Protein AF-A0A2V9ISN4-F1 (afdb_monomer_lite)

Radius of gyration: 28.23 Å; chains: 1; bounding box: 116×38×58 Å

Sequence (252 aa):
LRDRQWSEPAGEAASPIDRARFRRELLDALAREYPRWRLERVSHRSDREHSFSAWYTRGWARQGGTAWAFLGLREDENPAAADAVLAFGLIWLDWLRNRAERITVSGLKLFLPPAAVEVTAHRAAYLDPRAIRVEIWNASSLTSSSPPARVDLGDYGNVQTRLVPRHERQALVDRHRNLVRDLLGDLGDGLDMVPDASGRALSLRVLGLEFAHIEGDLAPRVGGVSRVRRARHQTAQRAQPGSVSRVVSPAG

Structure (mmCIF, N/CA/C/O backbone):
data_AF-A0A2V9ISN4-F1
#
_entry.id   AF-A0A2V9ISN4-F1
#
loop_
_atom_site.group_PDB
_atom_site.id
_atom_site.type_symbol
_atom_site.label_atom_id
_atom_site.label_alt_id
_atom_site.label_comp_id
_atom_site.label_asym_id
_atom_site.label_entity_id
_atom_site.label_seq_id
_atom_site.pdbx_PDB_ins_code
_atom_site.Cartn_x
_atom_site.Cartn_y
_atom_site.Cartn_z
_atom_site.occupancy
_atom_site.B_iso_or_equiv
_atom_site.auth_seq_id
_atom_site.auth_comp_id
_atom_site.auth_asym_id
_atom_site.auth_atom_id
_atom_site.pdbx_PDB_model_num
ATOM 1 N N . LEU A 1 1 ? 46.993 22.241 5.229 1.00 36.38 1 LEU A N 1
ATOM 2 C CA . LEU A 1 1 ? 46.264 20.970 5.420 1.00 36.38 1 LEU A CA 1
ATOM 3 C C . LEU A 1 1 ? 44.799 21.324 5.646 1.00 36.38 1 LEU A C 1
ATOM 5 O O . LEU A 1 1 ? 44.460 21.811 6.712 1.00 36.38 1 LEU A O 1
ATOM 9 N N . ARG A 1 2 ? 43.987 21.280 4.583 1.00 32.81 2 ARG A N 1
ATOM 10 C CA . ARG A 1 2 ? 42.547 21.577 4.614 1.00 32.81 2 ARG A CA 1
ATOM 11 C C . ARG A 1 2 ? 41.826 20.252 4.408 1.00 32.81 2 ARG A C 1
ATOM 13 O O . ARG A 1 2 ? 41.888 19.711 3.303 1.00 32.81 2 ARG A O 1
ATOM 20 N N . ASP A 1 3 ? 41.182 19.756 5.455 1.00 33.00 3 ASP A N 1
ATOM 21 C CA . ASP A 1 3 ? 40.319 18.583 5.387 1.00 33.00 3 ASP A CA 1
ATOM 22 C C . ASP A 1 3 ? 39.093 18.914 4.539 1.00 33.00 3 ASP A C 1
ATOM 24 O O . ASP A 1 3 ? 38.167 19.611 4.949 1.00 33.00 3 ASP A O 1
ATOM 28 N N . ARG A 1 4 ? 39.122 18.441 3.292 1.00 34.72 4 ARG A N 1
ATOM 29 C CA . ARG A 1 4 ? 37.937 18.355 2.446 1.00 34.72 4 ARG A CA 1
ATOM 30 C C . ARG A 1 4 ? 37.098 17.201 2.974 1.00 34.72 4 ARG A C 1
ATOM 32 O O . ARG A 1 4 ? 37.356 16.044 2.651 1.00 34.72 4 ARG A O 1
ATOM 39 N N . GLN A 1 5 ? 36.113 17.538 3.796 1.00 31.06 5 GLN A N 1
ATOM 40 C CA . GLN A 1 5 ? 35.054 16.631 4.207 1.00 31.06 5 GLN A CA 1
ATOM 41 C C . GLN A 1 5 ? 34.299 16.169 2.956 1.00 31.06 5 GLN A C 1
ATOM 43 O O . GLN A 1 5 ? 33.636 16.945 2.266 1.00 31.06 5 GLN A O 1
ATOM 48 N N . TRP A 1 6 ? 34.476 14.895 2.625 1.00 27.33 6 TRP A N 1
ATOM 49 C CA . TRP A 1 6 ? 33.767 14.212 1.558 1.00 27.33 6 TRP A CA 1
ATOM 50 C C . TRP A 1 6 ? 32.287 14.149 1.941 1.00 27.33 6 TRP A C 1
ATOM 52 O O . TRP A 1 6 ? 31.917 13.408 2.844 1.00 27.33 6 TRP A O 1
ATOM 62 N N . SER A 1 7 ? 31.450 14.950 1.286 1.00 30.30 7 SER A N 1
ATOM 63 C CA . SER A 1 7 ? 29.998 14.780 1.345 1.00 30.30 7 SER A CA 1
ATOM 64 C C . SER A 1 7 ? 29.611 13.776 0.263 1.00 30.30 7 SER A C 1
ATOM 66 O O . SER A 1 7 ? 29.678 14.082 -0.928 1.00 30.30 7 SER A O 1
ATOM 68 N N . GLU A 1 8 ? 29.277 12.550 0.662 1.00 30.47 8 GLU A N 1
ATOM 69 C CA . GLU A 1 8 ? 28.503 11.650 -0.192 1.00 30.47 8 GLU A CA 1
ATOM 70 C C . GLU A 1 8 ? 27.115 12.274 -0.404 1.00 30.47 8 GLU A C 1
ATOM 72 O O . GLU A 1 8 ? 26.513 12.722 0.576 1.00 30.47 8 GLU A O 1
ATOM 77 N N . PRO A 1 9 ? 26.575 12.338 -1.635 1.00 31.08 9 PRO A N 1
ATOM 78 C CA . PRO A 1 9 ? 25.180 12.696 -1.817 1.00 31.08 9 PRO A CA 1
ATOM 79 C C . PRO A 1 9 ? 24.347 11.516 -1.311 1.00 31.08 9 PRO A C 1
ATOM 81 O O . PRO A 1 9 ? 24.103 10.549 -2.032 1.00 31.08 9 PRO A O 1
ATOM 84 N N . ALA A 1 10 ? 23.952 11.570 -0.039 1.00 37.81 10 ALA A N 1
ATOM 85 C CA . ALA A 1 10 ? 22.824 10.795 0.444 1.00 37.81 10 ALA A CA 1
ATOM 86 C C . ALA A 1 10 ? 21.657 11.106 -0.499 1.00 37.81 10 ALA A C 1
ATOM 88 O O . ALA A 1 10 ? 21.298 12.276 -0.637 1.00 37.81 10 ALA A O 1
ATOM 89 N N . GLY A 1 11 ? 21.141 10.085 -1.196 1.00 39.72 11 GLY A N 1
ATOM 90 C CA . GLY A 1 11 ? 19.990 10.222 -2.088 1.00 39.72 11 GLY A CA 1
ATOM 91 C C . GLY A 1 11 ? 18.934 11.083 -1.407 1.00 39.72 11 GLY A C 1
ATOM 92 O O . GLY A 1 11 ? 18.587 10.811 -0.258 1.00 39.72 11 GLY A O 1
ATOM 93 N N . GLU A 1 12 ? 18.568 12.177 -2.070 1.00 41.50 12 GLU A N 1
ATOM 94 C CA . GLU A 1 12 ? 17.950 13.360 -1.480 1.00 41.50 12 GLU A CA 1
ATOM 95 C C . GLU A 1 12 ? 16.789 12.980 -0.557 1.00 41.50 12 GLU A C 1
ATOM 97 O O . GLU A 1 12 ? 15.705 12.597 -0.991 1.00 41.50 12 GLU A O 1
ATOM 102 N N . ALA A 1 13 ? 17.053 12.983 0.752 1.00 53.25 13 ALA A N 1
ATOM 103 C CA . ALA A 1 13 ? 16.070 12.583 1.739 1.00 53.25 13 ALA A CA 1
ATOM 104 C C . ALA A 1 13 ? 14.946 13.618 1.716 1.00 53.25 13 ALA A C 1
ATOM 106 O O . ALA A 1 13 ? 15.128 14.750 2.159 1.00 53.25 13 ALA A O 1
ATOM 107 N N . ALA A 1 14 ? 13.787 13.221 1.198 1.00 58.22 14 ALA A N 1
ATOM 108 C CA . ALA A 1 14 ? 12.671 14.122 0.970 1.00 58.22 14 ALA A CA 1
ATOM 109 C C . ALA A 1 14 ? 12.306 14.949 2.215 1.00 58.22 14 ALA A C 1
ATOM 111 O O . ALA A 1 14 ? 12.257 14.422 3.343 1.00 58.22 14 ALA A O 1
ATOM 112 N N . SER A 1 15 ? 12.024 16.234 1.976 1.00 70.38 15 SER A N 1
ATOM 113 C CA . SER A 1 15 ? 11.871 17.265 3.002 1.00 70.38 15 SER A CA 1
ATOM 114 C C . SER A 1 15 ? 10.783 16.903 4.024 1.00 70.38 15 SER A C 1
ATOM 116 O O . SER A 1 15 ? 9.729 16.365 3.657 1.00 70.38 15 SER A O 1
ATOM 118 N N . PRO A 1 16 ? 10.975 17.223 5.320 1.00 71.44 16 PRO A N 1
ATOM 119 C CA . PRO A 1 16 ? 9.940 17.070 6.344 1.00 71.44 16 PRO A CA 1
ATOM 120 C C . PRO A 1 16 ? 8.598 17.729 5.980 1.00 71.44 16 PRO A C 1
ATOM 122 O O . PRO A 1 16 ? 7.541 17.228 6.369 1.00 71.44 16 PRO A O 1
ATOM 125 N N . ILE A 1 17 ? 8.631 18.824 5.210 1.00 75.44 17 ILE A N 1
ATOM 126 C CA . ILE A 1 17 ? 7.440 19.554 4.750 1.00 75.44 17 ILE A CA 1
ATOM 127 C C . ILE A 1 17 ? 6.600 18.686 3.808 1.00 75.44 17 ILE A C 1
ATOM 129 O O . ILE A 1 17 ? 5.380 18.596 3.970 1.00 75.44 17 ILE A O 1
ATOM 133 N N . ASP A 1 18 ? 7.246 17.997 2.873 1.00 80.56 18 ASP A N 1
ATOM 134 C CA . ASP A 1 18 ? 6.564 17.177 1.874 1.00 80.56 18 ASP A CA 1
ATOM 135 C C . ASP A 1 18 ? 5.959 15.919 2.508 1.00 80.56 18 ASP A C 1
ATOM 137 O O . ASP A 1 18 ? 4.858 15.503 2.145 1.00 80.56 18 ASP A O 1
ATOM 141 N N . ARG A 1 19 ? 6.608 15.367 3.544 1.00 81.38 19 ARG A N 1
ATOM 142 C CA . ARG A 1 19 ? 6.062 14.233 4.313 1.00 81.38 19 ARG A CA 1
ATOM 143 C C . ARG A 1 19 ? 4.814 14.646 5.077 1.00 81.38 19 ARG A C 1
ATOM 145 O O . ARG A 1 19 ? 3.825 13.915 5.113 1.00 81.38 19 ARG A O 1
ATOM 152 N N . ALA A 1 20 ? 4.852 15.827 5.692 1.00 83.88 20 ALA A N 1
ATOM 153 C CA . ALA A 1 20 ? 3.705 16.378 6.395 1.00 83.88 20 ALA A CA 1
ATOM 154 C C . ALA A 1 20 ? 2.544 16.666 5.433 1.00 83.88 20 ALA A C 1
ATOM 156 O O . ALA A 1 20 ? 1.400 16.367 5.773 1.00 83.88 20 ALA A O 1
ATOM 157 N N . ARG A 1 21 ? 2.830 17.198 4.237 1.00 87.31 21 ARG A N 1
ATOM 158 C CA . ARG A 1 21 ? 1.838 17.432 3.180 1.00 87.31 21 ARG A CA 1
ATOM 159 C C . ARG A 1 21 ? 1.170 16.130 2.741 1.00 87.31 21 ARG A C 1
ATOM 161 O O . ARG A 1 21 ? -0.045 16.027 2.882 1.00 87.31 21 ARG A O 1
ATOM 168 N N . PHE A 1 22 ? 1.950 15.137 2.316 1.00 88.06 22 PHE A N 1
ATOM 169 C CA . PHE A 1 22 ? 1.423 13.841 1.880 1.00 88.06 22 PHE A CA 1
ATOM 170 C C . PHE A 1 22 ? 0.593 13.164 2.974 1.00 88.06 22 PHE A C 1
ATOM 172 O O . PHE A 1 22 ? -0.491 12.647 2.717 1.00 88.06 22 PHE A O 1
ATOM 179 N N . ARG A 1 23 ? 1.050 13.230 4.233 1.00 88.88 23 ARG A N 1
ATOM 180 C CA . ARG A 1 23 ? 0.271 12.729 5.371 1.00 88.88 23 ARG A CA 1
ATOM 181 C C . ARG A 1 23 ? -1.099 13.400 5.465 1.00 88.88 23 ARG A C 1
ATOM 183 O O . ARG A 1 23 ? -2.065 12.696 5.725 1.00 88.88 23 ARG A O 1
ATOM 190 N N . ARG A 1 24 ? -1.201 14.725 5.304 1.00 89.50 24 ARG A N 1
ATOM 191 C CA . ARG A 1 24 ? -2.508 15.407 5.324 1.00 89.50 24 ARG A CA 1
ATOM 192 C C . ARG A 1 24 ? -3.386 14.940 4.168 1.00 89.50 24 ARG A C 1
ATOM 194 O O . ARG A 1 24 ? -4.506 14.530 4.418 1.00 89.50 24 ARG A O 1
ATOM 201 N N . GLU A 1 25 ? -2.852 14.920 2.949 1.00 89.50 25 GLU A N 1
ATOM 202 C CA . GLU A 1 25 ? -3.590 14.504 1.745 1.00 89.50 25 GLU A CA 1
ATOM 203 C C . GLU A 1 25 ? -4.140 13.078 1.875 1.00 89.50 25 GLU A C 1
ATOM 205 O O . GLU A 1 25 ? -5.311 12.829 1.586 1.00 89.50 25 GLU A O 1
ATOM 210 N N . LEU A 1 26 ? -3.328 12.156 2.399 1.00 88.88 26 LEU A N 1
ATOM 211 C CA . LEU A 1 26 ? -3.746 10.787 2.681 1.00 88.88 26 LEU A CA 1
ATOM 212 C C . LEU A 1 26 ? -4.862 10.724 3.732 1.00 88.88 26 LEU A C 1
ATOM 214 O O . LEU A 1 26 ? -5.824 9.976 3.567 1.00 88.88 26 LEU A O 1
ATOM 218 N N . LEU A 1 27 ? -4.742 11.488 4.822 1.00 88.75 27 LEU A N 1
ATOM 219 C CA . LEU A 1 27 ? -5.756 11.505 5.878 1.00 88.75 27 LEU A CA 1
ATOM 220 C C . LEU A 1 27 ? -7.066 12.136 5.408 1.00 88.75 27 LEU A C 1
ATOM 222 O O . LEU A 1 27 ? -8.127 11.614 5.739 1.00 88.75 27 LEU A O 1
ATOM 226 N N . ASP A 1 28 ? -6.995 13.199 4.611 1.00 88.19 28 ASP A N 1
ATOM 227 C CA . ASP A 1 28 ? -8.166 13.853 4.035 1.00 88.19 28 ASP A CA 1
ATOM 228 C C . ASP A 1 28 ? -8.889 12.904 3.072 1.00 88.19 28 ASP A C 1
ATOM 230 O O . ASP A 1 28 ? -10.109 12.766 3.139 1.00 88.19 28 ASP A O 1
ATOM 234 N N . ALA A 1 29 ? -8.152 12.187 2.218 1.00 85.12 29 ALA A N 1
ATOM 235 C CA . ALA A 1 29 ? -8.728 11.177 1.334 1.00 85.12 29 ALA A CA 1
ATOM 236 C C . ALA A 1 29 ? -9.378 10.021 2.114 1.00 85.12 29 ALA A C 1
ATOM 238 O O . ALA A 1 29 ? -10.499 9.626 1.801 1.00 85.12 29 ALA A O 1
ATOM 239 N N . LEU A 1 30 ? -8.720 9.518 3.165 1.00 85.69 30 LEU A N 1
ATOM 240 C CA . LEU A 1 30 ? -9.281 8.479 4.035 1.00 85.69 30 LEU A CA 1
ATOM 241 C C . LEU A 1 30 ? -10.550 8.947 4.757 1.00 85.69 30 LEU A C 1
ATOM 243 O O . LEU A 1 30 ? -11.496 8.174 4.876 1.00 85.69 30 LEU A O 1
ATOM 247 N N . ALA A 1 31 ? -10.584 10.196 5.226 1.00 85.06 31 ALA A N 1
ATOM 248 C CA . ALA A 1 31 ? -11.753 10.765 5.890 1.00 85.06 31 ALA A CA 1
ATOM 249 C C . ALA A 1 31 ? -12.936 10.956 4.926 1.00 85.06 31 ALA A C 1
ATOM 251 O O . ALA A 1 31 ? -14.081 10.745 5.325 1.00 85.06 31 ALA A O 1
ATOM 252 N N . ARG A 1 32 ? -12.670 11.318 3.660 1.00 83.00 32 ARG A N 1
ATOM 253 C CA . ARG A 1 32 ? -13.698 11.423 2.610 1.00 83.00 32 ARG A CA 1
ATOM 254 C C . ARG A 1 32 ? -14.269 10.061 2.223 1.00 83.00 32 ARG A C 1
ATOM 256 O O . ARG A 1 32 ? -15.484 9.919 2.149 1.00 83.00 32 ARG A O 1
ATOM 263 N N . GLU A 1 33 ? -13.402 9.077 2.000 1.00 78.12 33 GLU A N 1
ATOM 264 C CA . GLU A 1 33 ? -13.804 7.738 1.548 1.00 78.12 33 GLU A CA 1
ATOM 265 C C . GLU A 1 33 ? -14.480 6.932 2.669 1.00 78.12 33 GLU A C 1
ATOM 267 O O . GLU A 1 33 ? -15.416 6.167 2.437 1.00 78.12 33 GLU A O 1
ATOM 272 N N . TYR A 1 34 ? -14.041 7.136 3.915 1.00 78.75 34 TYR A N 1
ATOM 273 C CA . TYR A 1 34 ? -14.517 6.390 5.075 1.00 78.75 34 TYR A CA 1
ATOM 274 C C . TYR A 1 34 ? -14.953 7.321 6.217 1.00 78.75 34 TYR A C 1
ATOM 276 O O . TYR A 1 34 ? -14.355 7.317 7.295 1.00 78.75 34 TYR A O 1
ATOM 284 N N . PRO A 1 35 ? -16.056 8.073 6.058 1.00 78.31 35 PRO A N 1
ATOM 285 C CA . PRO A 1 35 ? -16.482 9.082 7.033 1.00 78.31 35 PRO A CA 1
ATOM 286 C C . PRO A 1 35 ? -16.872 8.501 8.401 1.00 78.31 35 PRO A C 1
ATOM 288 O O . PRO A 1 35 ? -16.911 9.215 9.399 1.00 78.31 35 PRO A O 1
ATOM 291 N N . ARG A 1 36 ? -17.160 7.193 8.475 1.00 82.31 36 ARG A N 1
ATOM 292 C CA . ARG A 1 36 ? -17.464 6.492 9.736 1.00 82.31 36 ARG A CA 1
ATOM 293 C C . ARG A 1 36 ? -16.228 5.911 10.423 1.00 82.31 36 ARG A C 1
ATOM 295 O O . ARG A 1 36 ? -16.361 5.304 11.486 1.00 82.31 36 ARG A O 1
ATOM 302 N N . TRP A 1 37 ? -15.054 6.015 9.804 1.00 82.38 37 TRP A N 1
ATOM 303 C CA . TRP A 1 37 ? -13.826 5.456 10.346 1.00 82.38 37 TRP A CA 1
ATOM 304 C C . TRP A 1 37 ? -13.138 6.466 11.249 1.00 82.38 37 TRP A C 1
ATOM 306 O O . TRP A 1 37 ? -12.915 7.618 10.886 1.00 82.38 37 TRP A O 1
ATOM 316 N N . ARG A 1 38 ? -12.737 6.012 12.433 1.00 83.50 38 ARG A N 1
ATOM 317 C CA . ARG A 1 38 ? -11.870 6.785 13.313 1.00 83.50 38 ARG A CA 1
ATOM 318 C C . ARG A 1 38 ? -10.419 6.430 13.018 1.00 83.50 38 ARG A C 1
ATOM 320 O O . ARG A 1 38 ? -9.997 5.302 13.267 1.00 83.50 38 ARG A O 1
ATOM 327 N N . LEU A 1 39 ? -9.675 7.400 12.490 1.00 83.38 39 LEU A N 1
ATOM 328 C CA . LEU A 1 39 ? -8.243 7.285 12.217 1.00 83.38 39 LEU A CA 1
ATOM 329 C C . LEU A 1 39 ? -7.456 7.323 13.532 1.00 83.38 39 LEU A C 1
ATOM 331 O O . LEU A 1 39 ? -7.625 8.229 14.348 1.00 83.38 39 LEU A O 1
ATOM 335 N N . GLU A 1 40 ? -6.584 6.342 13.737 1.00 79.06 40 GLU A N 1
ATOM 336 C CA . GLU A 1 40 ? -5.773 6.191 14.940 1.00 79.06 40 GLU A CA 1
ATOM 337 C C . GLU A 1 40 ? -4.304 5.898 14.594 1.00 79.06 40 GLU A C 1
ATOM 339 O O . GLU A 1 40 ? -3.970 5.400 13.518 1.00 79.06 40 GLU A O 1
ATOM 344 N N . ARG A 1 41 ? -3.401 6.238 15.527 1.00 72.12 41 ARG A N 1
ATOM 345 C CA . ARG A 1 41 ? -1.950 5.962 15.475 1.00 72.12 41 ARG A CA 1
ATOM 346 C C . ARG A 1 41 ? -1.295 6.274 14.114 1.00 72.12 41 ARG A C 1
ATOM 348 O O . ARG A 1 41 ? -0.536 5.472 13.581 1.00 72.12 41 ARG A O 1
ATOM 355 N N . VAL A 1 42 ? -1.558 7.465 13.573 1.00 75.19 42 VAL A N 1
ATOM 356 C CA . VAL A 1 42 ? -0.954 7.917 12.310 1.00 75.19 42 VAL A CA 1
ATOM 357 C C . VAL A 1 42 ? 0.457 8.439 12.557 1.00 75.19 42 VAL A C 1
ATOM 359 O O . VAL A 1 42 ? 0.629 9.507 13.151 1.00 75.19 42 VAL A O 1
ATOM 362 N N . SER A 1 43 ? 1.463 7.714 12.080 1.00 74.94 43 SER A N 1
ATOM 363 C CA . SER A 1 43 ? 2.874 8.025 12.297 1.00 74.94 43 SER A CA 1
ATOM 364 C C . SER A 1 43 ? 3.715 7.754 11.052 1.00 74.94 43 SER A C 1
ATOM 366 O O . SER A 1 43 ? 3.404 6.890 10.242 1.00 74.94 43 SER A O 1
ATOM 368 N N . HIS A 1 44 ? 4.814 8.489 10.937 1.00 66.44 44 HIS A N 1
ATOM 369 C CA . HIS A 1 44 ? 5.908 8.250 9.992 1.00 66.44 44 HIS A CA 1
ATOM 370 C C . HIS A 1 44 ? 7.240 8.083 10.746 1.00 66.44 44 HIS A C 1
ATOM 372 O O . HIS A 1 44 ? 8.314 8.224 10.171 1.00 66.44 44 HIS A O 1
ATOM 378 N N . ARG A 1 45 ? 7.202 7.859 12.070 1.00 70.00 45 ARG A N 1
ATOM 379 C CA . ARG A 1 45 ? 8.426 7.728 12.872 1.00 70.00 45 ARG A CA 1
ATOM 380 C C . ARG A 1 45 ? 9.156 6.440 12.514 1.00 70.00 45 ARG A C 1
ATOM 382 O O . ARG A 1 45 ? 8.521 5.403 12.325 1.00 70.00 45 ARG A O 1
ATOM 389 N N . SER A 1 46 ? 10.482 6.495 12.460 1.00 68.75 46 SER A N 1
ATOM 390 C CA . SER A 1 46 ? 11.271 5.267 12.418 1.00 68.75 46 SER A CA 1
ATOM 391 C C . SER A 1 46 ? 11.220 4.576 13.778 1.00 68.75 46 SER A C 1
ATOM 393 O O . SER A 1 46 ? 11.224 5.242 14.812 1.00 68.75 46 SER A O 1
ATOM 395 N N . ASP A 1 47 ? 11.167 3.253 13.758 1.00 76.88 47 ASP A N 1
ATOM 396 C CA . ASP A 1 47 ? 11.306 2.396 14.927 1.00 76.88 47 ASP A CA 1
ATOM 397 C C . ASP A 1 47 ? 11.965 1.098 14.449 1.00 76.88 47 ASP A C 1
ATOM 399 O O . ASP A 1 47 ? 11.346 0.267 13.790 1.00 76.88 47 ASP A O 1
ATOM 403 N N . ARG A 1 48 ? 13.274 0.982 14.691 1.00 72.56 48 ARG A N 1
ATOM 404 C CA . ARG A 1 48 ? 14.082 -0.134 14.180 1.00 72.56 48 ARG A CA 1
ATOM 405 C C . ARG A 1 48 ? 13.786 -1.448 14.894 1.00 72.56 48 ARG A C 1
ATOM 407 O O . ARG A 1 48 ? 13.977 -2.492 14.285 1.00 72.56 48 ARG A O 1
ATOM 414 N N . GLU A 1 49 ? 13.295 -1.396 16.130 1.00 65.81 49 GLU A N 1
ATOM 415 C CA . GLU A 1 49 ? 12.939 -2.591 16.902 1.00 65.81 49 GLU A CA 1
ATOM 416 C C . GLU A 1 49 ? 11.788 -3.342 16.229 1.00 65.81 49 GLU A C 1
ATOM 418 O O . GLU A 1 49 ? 11.789 -4.567 16.166 1.00 65.81 49 GLU A O 1
ATOM 423 N N . HIS A 1 50 ? 10.851 -2.602 15.636 1.00 71.25 50 HIS A N 1
ATOM 424 C CA . HIS A 1 50 ? 9.692 -3.162 14.942 1.00 71.25 50 HIS A CA 1
ATOM 425 C C . HIS A 1 50 ? 9.824 -3.120 13.416 1.00 71.25 50 HIS A C 1
ATOM 427 O O . HIS A 1 50 ? 8.828 -3.243 12.707 1.00 71.25 50 HIS A O 1
ATOM 433 N N . SER A 1 51 ? 11.043 -2.929 12.894 1.00 78.00 51 SER A N 1
ATOM 434 C CA . SER A 1 51 ? 11.298 -2.789 11.453 1.00 78.00 51 SER A CA 1
ATOM 435 C C . SER A 1 51 ? 10.393 -1.744 10.793 1.00 78.00 51 SER A C 1
ATOM 437 O O . SER A 1 51 ? 9.805 -1.966 9.741 1.00 78.00 51 SER A O 1
ATOM 439 N N . PHE A 1 52 ? 10.249 -0.580 11.414 1.00 81.81 52 PHE A N 1
ATOM 440 C CA . PHE A 1 52 ? 9.462 0.523 10.895 1.00 81.81 52 PHE A CA 1
ATOM 441 C C . PHE A 1 52 ? 10.356 1.617 10.309 1.00 81.81 52 PHE A C 1
ATOM 443 O O . PHE A 1 52 ? 11.094 2.318 11.012 1.00 81.81 52 PHE A O 1
ATOM 450 N N . SER A 1 53 ? 10.242 1.805 8.995 1.00 78.25 53 SER A N 1
ATOM 451 C CA . SER A 1 53 ? 10.909 2.894 8.281 1.00 78.25 53 SER A CA 1
ATOM 452 C C . SER A 1 53 ? 10.130 4.213 8.379 1.00 78.25 53 SER A C 1
ATOM 454 O O . SER A 1 53 ? 8.911 4.227 8.568 1.00 78.25 53 SER A O 1
ATOM 456 N N . ALA A 1 54 ? 10.848 5.328 8.232 1.00 82.75 54 ALA A N 1
ATOM 457 C CA . ALA A 1 54 ? 10.278 6.673 8.138 1.00 82.75 54 ALA A CA 1
ATOM 458 C C . ALA A 1 54 ? 9.834 7.062 6.714 1.00 82.75 54 ALA A C 1
ATOM 460 O O . ALA A 1 54 ? 9.356 8.180 6.513 1.00 82.75 54 ALA A O 1
ATOM 461 N N . TRP A 1 55 ? 10.017 6.164 5.739 1.00 83.75 55 TRP A N 1
ATOM 462 C CA . TRP A 1 55 ? 9.589 6.336 4.344 1.00 83.75 55 TRP A CA 1
ATOM 463 C C . TRP A 1 55 ? 8.069 6.304 4.176 1.00 83.75 55 TRP A C 1
ATOM 465 O O . TRP A 1 55 ? 7.530 6.886 3.242 1.00 83.75 55 TRP A O 1
ATOM 475 N N . TYR A 1 56 ? 7.367 5.642 5.097 1.00 89.62 56 TYR A N 1
ATOM 476 C CA . TYR A 1 56 ? 5.941 5.380 4.955 1.00 89.62 56 TYR A CA 1
ATOM 477 C C . TYR A 1 56 ? 5.120 6.136 5.993 1.00 89.62 56 TYR A C 1
ATOM 479 O O . TYR A 1 56 ? 5.437 6.135 7.188 1.00 89.62 56 TYR A O 1
ATOM 487 N N . THR A 1 57 ? 4.003 6.711 5.551 1.00 91.94 57 THR A N 1
ATOM 488 C CA . THR A 1 57 ? 2.949 7.158 6.467 1.00 91.94 57 THR A CA 1
ATOM 489 C C . THR A 1 57 ? 2.072 5.961 6.792 1.00 91.94 57 THR A C 1
ATOM 491 O O . THR A 1 57 ? 1.393 5.438 5.916 1.00 91.94 57 THR A O 1
ATOM 494 N N . ARG A 1 58 ? 2.073 5.516 8.046 1.00 92.38 58 ARG A N 1
ATOM 495 C CA . ARG A 1 58 ? 1.305 4.348 8.487 1.00 92.38 58 ARG A CA 1
ATOM 496 C C . ARG A 1 58 ? 0.308 4.712 9.570 1.00 92.38 58 ARG A C 1
ATOM 498 O O . ARG A 1 58 ? 0.522 5.647 10.342 1.00 92.38 58 ARG A O 1
ATOM 505 N N . GLY A 1 59 ? -0.771 3.955 9.634 1.00 91.88 59 GLY A N 1
ATOM 506 C CA . GLY A 1 59 ? -1.794 4.098 10.654 1.00 91.88 59 GLY A CA 1
ATOM 507 C C . GLY A 1 59 ? -2.833 3.002 10.533 1.00 91.88 59 GLY A C 1
ATOM 508 O O . GLY A 1 59 ? -2.663 2.025 9.801 1.00 91.88 59 GLY A O 1
ATOM 509 N N . TRP A 1 60 ? -3.907 3.148 11.288 1.00 91.31 60 TRP A N 1
ATOM 510 C CA . TRP A 1 60 ? -5.051 2.262 11.187 1.00 91.31 60 TRP A CA 1
ATOM 511 C C . TRP A 1 60 ? -6.331 3.044 11.420 1.00 91.31 60 TRP A C 1
ATOM 513 O O . TRP A 1 60 ? -6.326 4.134 11.991 1.00 91.31 60 TRP A O 1
ATOM 523 N N . ALA A 1 61 ? -7.425 2.510 10.914 1.00 90.69 61 ALA A N 1
ATOM 524 C CA . ALA A 1 61 ? -8.721 3.151 10.939 1.00 90.69 61 ALA A CA 1
ATOM 525 C C . ALA A 1 61 ? -9.740 2.147 11.463 1.00 90.69 61 ALA A C 1
ATOM 527 O O . ALA A 1 61 ? -9.768 1.010 10.990 1.00 90.69 61 ALA A O 1
ATOM 528 N N . ARG A 1 62 ? -10.552 2.539 12.446 1.00 88.88 62 ARG A N 1
ATOM 529 C CA . ARG A 1 62 ? -11.528 1.640 13.073 1.00 88.88 62 ARG A CA 1
ATOM 530 C C . ARG A 1 62 ? -12.965 2.063 12.833 1.00 88.88 62 ARG A C 1
ATOM 532 O O . ARG A 1 62 ? -13.283 3.250 12.834 1.00 88.88 62 ARG A O 1
ATOM 539 N N . GLN A 1 63 ? -13.838 1.073 12.741 1.00 87.06 63 GLN A N 1
ATOM 540 C CA . GLN A 1 63 ? -15.282 1.234 12.732 1.00 87.06 63 GLN A CA 1
ATOM 541 C C . GLN A 1 63 ? -15.906 0.094 13.542 1.00 87.06 63 GLN A C 1
ATOM 543 O O . GLN A 1 63 ? -15.817 -1.081 13.173 1.00 87.06 63 GLN A O 1
ATOM 548 N N . GLY A 1 64 ? -16.529 0.439 14.671 1.00 86.38 64 GLY A N 1
ATOM 549 C CA . GLY A 1 64 ? -17.039 -0.556 15.617 1.00 86.38 64 GLY A CA 1
ATOM 550 C C . GLY A 1 64 ? -15.923 -1.478 16.126 1.00 86.38 64 GLY A C 1
ATOM 551 O O . GLY A 1 64 ? -14.874 -0.996 16.547 1.00 86.38 64 GLY A O 1
ATOM 552 N N . GLY A 1 65 ? -16.152 -2.793 16.065 1.00 87.88 65 GLY A N 1
ATOM 553 C CA . GLY A 1 65 ? -15.183 -3.829 16.459 1.00 87.88 65 GLY A CA 1
ATOM 554 C C . GLY A 1 65 ? -14.174 -4.223 15.373 1.00 87.88 65 GLY A C 1
ATOM 555 O O . GLY A 1 65 ? -13.402 -5.160 15.567 1.00 87.88 65 GLY A O 1
ATOM 556 N N . THR A 1 66 ? -14.175 -3.539 14.228 1.00 89.88 66 THR A N 1
ATOM 557 C CA . THR A 1 66 ? -13.279 -3.842 13.103 1.00 89.88 66 THR A CA 1
ATOM 558 C C . THR A 1 66 ? -12.353 -2.677 12.805 1.00 89.88 66 THR A C 1
ATOM 560 O O . THR A 1 66 ? -12.705 -1.515 13.019 1.00 89.88 66 THR A O 1
ATOM 563 N N . ALA A 1 67 ? -11.168 -2.983 12.293 1.00 91.75 67 ALA A N 1
ATOM 564 C CA . ALA A 1 67 ? -10.225 -1.985 11.825 1.00 91.75 67 ALA A CA 1
ATOM 565 C C . ALA A 1 67 ? -9.497 -2.424 10.556 1.00 91.75 67 ALA A C 1
ATOM 567 O O . ALA A 1 67 ? -9.450 -3.606 10.217 1.00 91.75 67 ALA A O 1
ATOM 568 N N . TRP A 1 68 ? -8.895 -1.453 9.883 1.00 93.50 68 TRP A N 1
ATOM 569 C CA . TRP A 1 68 ? -8.005 -1.642 8.747 1.00 93.50 68 TRP A CA 1
ATOM 570 C C . TRP A 1 68 ? -6.671 -0.971 9.015 1.00 93.50 68 TRP A C 1
ATOM 572 O O . TRP A 1 68 ? -6.626 0.187 9.431 1.00 93.50 68 TRP A O 1
ATOM 582 N N . ALA A 1 69 ? -5.587 -1.690 8.749 1.00 94.56 69 ALA A N 1
ATOM 583 C CA . ALA A 1 69 ? -4.267 -1.095 8.656 1.00 94.56 69 ALA A CA 1
ATOM 584 C C . ALA A 1 69 ? -4.164 -0.322 7.337 1.00 94.56 69 ALA A C 1
ATOM 586 O O . ALA A 1 69 ? -4.702 -0.758 6.317 1.00 94.56 69 ALA A O 1
ATOM 587 N N . PHE A 1 70 ? -3.447 0.796 7.334 1.00 94.00 70 PHE A N 1
ATOM 588 C CA . PHE A 1 70 ? -3.074 1.473 6.102 1.00 94.00 70 PHE A CA 1
ATOM 589 C C . PHE A 1 70 ? -1.611 1.898 6.107 1.00 94.00 70 PHE A C 1
ATOM 591 O O . PHE A 1 70 ? -1.029 2.196 7.156 1.00 94.00 70 PHE A O 1
ATOM 598 N N . LEU A 1 71 ? -1.035 1.943 4.910 1.00 94.75 71 LEU A N 1
ATOM 599 C CA . LEU A 1 71 ? 0.325 2.392 4.676 1.00 94.75 71 LEU A CA 1
ATOM 600 C C . LEU A 1 71 ? 0.390 3.157 3.349 1.00 94.75 71 LEU A C 1
ATOM 602 O O . LEU A 1 71 ? -0.070 2.675 2.319 1.00 94.75 71 LEU A O 1
ATOM 606 N N . GLY A 1 72 ? 0.919 4.374 3.398 1.00 93.44 72 GLY A N 1
ATOM 607 C CA . GLY A 1 72 ? 1.062 5.265 2.257 1.00 93.44 72 GLY A CA 1
ATOM 608 C C . GLY A 1 72 ? 2.524 5.505 1.916 1.00 93.44 72 GLY A C 1
ATOM 609 O O . GLY A 1 72 ? 3.330 5.799 2.807 1.00 93.44 72 GLY A O 1
ATOM 610 N N . LEU A 1 73 ? 2.828 5.410 0.627 1.00 92.38 73 LEU A N 1
ATOM 611 C CA . LEU A 1 73 ? 4.102 5.759 0.016 1.00 92.38 73 LEU A CA 1
ATOM 612 C C . LEU A 1 73 ? 3.897 6.974 -0.892 1.00 92.38 73 LEU A C 1
ATOM 614 O O . LEU A 1 73 ? 2.875 7.094 -1.564 1.00 92.38 73 LEU A O 1
ATOM 618 N N . ARG A 1 74 ? 4.874 7.870 -0.898 1.00 89.31 74 ARG A N 1
ATOM 619 C CA . ARG A 1 74 ? 4.865 9.094 -1.697 1.00 89.31 74 ARG A CA 1
ATOM 620 C C . ARG A 1 74 ? 5.691 8.901 -2.973 1.00 89.31 74 ARG A C 1
ATOM 622 O O . ARG A 1 74 ? 6.574 8.051 -3.005 1.00 89.31 74 ARG A O 1
ATOM 629 N N . GLU A 1 75 ? 5.402 9.700 -3.996 1.00 85.56 75 GLU A N 1
ATOM 630 C CA . GLU A 1 75 ? 6.021 9.618 -5.330 1.00 85.56 75 GLU A CA 1
ATOM 631 C C . GLU A 1 75 ? 7.536 9.878 -5.344 1.00 85.56 75 GLU A C 1
ATOM 633 O O . GLU A 1 75 ? 8.271 9.224 -6.069 1.00 85.56 75 GLU A O 1
ATOM 638 N N . ASP A 1 76 ? 8.008 10.824 -4.535 1.00 82.56 76 ASP A N 1
ATOM 639 C CA . ASP A 1 76 ? 9.406 11.279 -4.455 1.00 82.56 76 ASP A CA 1
ATOM 640 C C . ASP A 1 76 ? 10.278 10.422 -3.518 1.00 82.56 76 ASP A C 1
ATOM 642 O O . ASP A 1 76 ? 11.436 10.756 -3.260 1.00 82.56 76 ASP A O 1
ATOM 646 N N . GLU A 1 77 ? 9.728 9.348 -2.950 1.00 84.06 77 GLU A N 1
ATOM 647 C CA . GLU A 1 77 ? 10.469 8.493 -2.031 1.00 84.06 77 GLU A CA 1
ATOM 648 C C . GLU A 1 77 ? 11.438 7.574 -2.793 1.00 84.06 77 GLU A C 1
ATOM 650 O O . GLU A 1 77 ? 11.275 7.280 -3.975 1.00 84.06 77 GLU A O 1
ATOM 655 N N . ASN A 1 78 ? 12.471 7.093 -2.099 1.00 79.81 78 ASN A N 1
ATOM 656 C CA . ASN A 1 78 ? 13.492 6.228 -2.685 1.00 79.81 78 ASN A CA 1
ATOM 657 C C . ASN A 1 78 ? 12.867 4.977 -3.357 1.00 79.81 78 ASN A C 1
ATOM 659 O O . ASN A 1 78 ? 12.032 4.326 -2.725 1.00 79.81 78 ASN A O 1
ATOM 663 N N . PRO A 1 79 ? 13.313 4.562 -4.561 1.00 79.94 79 PRO A N 1
ATOM 664 C CA . PRO A 1 79 ? 12.876 3.314 -5.199 1.00 79.94 79 PRO A CA 1
ATOM 665 C C . PRO A 1 79 ? 12.958 2.071 -4.297 1.00 79.94 79 PRO A C 1
ATOM 667 O O . PRO A 1 79 ? 12.067 1.228 -4.322 1.00 79.94 79 PRO A O 1
ATOM 670 N N . ALA A 1 80 ? 13.952 1.992 -3.407 1.00 82.19 80 ALA A N 1
ATOM 671 C CA . ALA A 1 80 ? 14.051 0.913 -2.421 1.00 82.19 80 ALA A CA 1
ATOM 672 C C . ALA A 1 80 ? 12.858 0.876 -1.440 1.00 82.19 80 ALA A C 1
ATOM 674 O O . ALA A 1 80 ? 12.502 -0.186 -0.927 1.00 82.19 80 ALA A O 1
ATOM 675 N N . ALA A 1 81 ? 12.225 2.023 -1.172 1.00 85.69 81 ALA A N 1
ATOM 676 C CA . ALA A 1 81 ? 10.988 2.095 -0.403 1.00 85.69 81 ALA A CA 1
ATOM 677 C C . ALA A 1 81 ? 9.795 1.559 -1.210 1.00 85.69 81 ALA A C 1
ATOM 679 O O . ALA A 1 81 ? 8.968 0.834 -0.663 1.00 85.69 81 ALA A O 1
ATOM 680 N N . ALA A 1 82 ? 9.722 1.851 -2.511 1.00 87.06 82 ALA A N 1
ATOM 681 C CA . ALA A 1 82 ? 8.717 1.253 -3.391 1.00 87.06 82 ALA A CA 1
ATOM 682 C C . ALA A 1 82 ? 8.843 -0.276 -3.429 1.00 87.06 82 ALA A C 1
ATOM 684 O O . ALA A 1 82 ? 7.857 -0.978 -3.209 1.00 87.06 82 ALA A O 1
ATOM 685 N N . ASP A 1 83 ? 10.061 -0.795 -3.583 1.00 85.81 83 ASP A N 1
ATOM 686 C CA . ASP A 1 83 ? 10.310 -2.237 -3.625 1.00 85.81 83 ASP A CA 1
ATOM 687 C C . ASP A 1 83 ? 9.947 -2.958 -2.324 1.00 85.81 83 ASP A C 1
ATOM 689 O O . ASP A 1 83 ? 9.502 -4.108 -2.354 1.00 85.81 83 ASP A O 1
ATOM 693 N N . ALA A 1 84 ? 10.127 -2.309 -1.175 1.00 88.56 84 ALA A N 1
ATOM 694 C CA . ALA A 1 84 ? 9.902 -2.927 0.127 1.00 88.56 84 ALA A CA 1
ATOM 695 C C . ALA A 1 84 ? 8.497 -2.670 0.708 1.00 88.56 84 ALA A C 1
ATOM 697 O O . ALA A 1 84 ? 8.160 -3.233 1.754 1.00 88.56 84 ALA A O 1
ATOM 698 N N . VAL A 1 85 ? 7.662 -1.850 0.057 1.00 93.94 85 VAL A N 1
ATOM 699 C CA . VAL A 1 85 ? 6.413 -1.327 0.637 1.00 93.94 85 VAL A CA 1
ATOM 700 C C . VAL A 1 85 ? 5.445 -2.418 1.103 1.00 93.94 85 VAL A C 1
ATOM 702 O O . VAL A 1 85 ? 4.869 -2.307 2.187 1.00 93.94 85 VAL A O 1
ATOM 705 N N . LEU A 1 86 ? 5.313 -3.509 0.338 1.00 95.06 86 LEU A N 1
ATOM 706 C CA . LEU A 1 86 ? 4.449 -4.634 0.704 1.00 95.06 86 LEU A CA 1
ATOM 707 C C . LEU A 1 86 ? 4.931 -5.309 1.988 1.00 95.06 86 LEU A C 1
ATOM 709 O O . LEU A 1 86 ? 4.133 -5.545 2.890 1.00 95.06 86 LEU A O 1
ATOM 713 N N . ALA A 1 87 ? 6.234 -5.572 2.097 1.00 93.94 87 ALA A N 1
ATOM 714 C CA . ALA A 1 87 ? 6.817 -6.219 3.267 1.00 93.94 87 ALA A CA 1
ATOM 715 C C . ALA A 1 87 ? 6.610 -5.369 4.529 1.00 93.94 87 ALA A C 1
ATOM 717 O O . ALA A 1 87 ? 6.111 -5.868 5.536 1.00 93.94 87 ALA A O 1
ATOM 718 N N . PHE A 1 88 ? 6.898 -4.064 4.460 1.00 93.56 88 PHE A N 1
ATOM 719 C CA . PHE A 1 88 ? 6.657 -3.150 5.582 1.00 93.56 88 PHE A CA 1
ATOM 720 C C . PHE A 1 88 ? 5.167 -3.022 5.930 1.00 93.56 88 PHE A C 1
ATOM 722 O O . PHE A 1 88 ? 4.816 -2.928 7.107 1.00 93.56 88 PHE A O 1
ATOM 729 N N . GLY A 1 89 ? 4.280 -3.058 4.932 1.00 94.62 89 GLY A N 1
ATOM 730 C CA . GLY A 1 89 ? 2.834 -3.098 5.144 1.00 94.62 89 GLY A CA 1
ATOM 731 C C . GLY A 1 89 ? 2.371 -4.355 5.886 1.00 94.62 89 GLY A C 1
ATOM 732 O O . GLY A 1 89 ? 1.547 -4.260 6.796 1.00 94.62 89 GLY A O 1
ATOM 733 N N . LEU A 1 90 ? 2.928 -5.520 5.550 1.00 94.56 90 LEU A N 1
ATOM 734 C CA . LEU A 1 90 ? 2.626 -6.786 6.222 1.00 94.56 90 LEU A CA 1
ATOM 735 C C . LEU A 1 90 ? 3.142 -6.816 7.665 1.00 94.56 90 LEU A C 1
ATOM 737 O O . LEU A 1 90 ? 2.397 -7.206 8.561 1.00 94.56 90 LEU A O 1
ATOM 741 N N . ILE A 1 91 ? 4.364 -6.330 7.907 1.00 93.06 91 ILE A N 1
ATOM 742 C CA . ILE A 1 91 ? 4.924 -6.185 9.263 1.00 93.06 91 ILE A CA 1
ATOM 743 C C . ILE A 1 91 ? 4.033 -5.268 10.111 1.00 93.06 91 ILE A C 1
ATOM 745 O O . ILE A 1 91 ? 3.736 -5.566 11.266 1.00 93.06 91 ILE A O 1
ATOM 749 N N . TRP A 1 92 ? 3.562 -4.160 9.532 1.00 93.38 92 TRP A N 1
ATOM 750 C CA . TRP A 1 92 ? 2.639 -3.252 10.209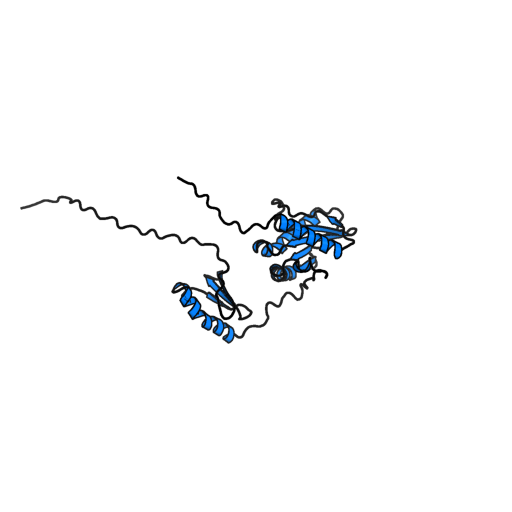 1.00 93.38 92 TRP A CA 1
ATOM 751 C C . TRP A 1 92 ? 1.306 -3.923 10.568 1.00 93.38 92 TRP A C 1
ATOM 753 O O . TRP A 1 92 ? 0.819 -3.764 11.690 1.00 93.38 92 TRP A O 1
ATOM 763 N N . LEU A 1 93 ? 0.725 -4.686 9.639 1.00 93.81 93 LEU A N 1
ATOM 764 C CA . LEU A 1 93 ? -0.513 -5.427 9.873 1.00 93.81 93 LEU A CA 1
ATOM 765 C C . LEU A 1 93 ? -0.354 -6.462 10.994 1.00 93.81 93 LEU A C 1
ATOM 767 O O . LEU A 1 93 ? -1.209 -6.530 11.878 1.00 93.81 93 LEU A O 1
ATOM 771 N N . ASP A 1 94 ? 0.722 -7.247 10.964 1.00 92.75 94 ASP A N 1
ATOM 772 C CA . ASP A 1 94 ? 1.010 -8.259 11.983 1.00 92.75 94 ASP A CA 1
ATOM 773 C C . ASP A 1 94 ? 1.184 -7.624 13.370 1.00 92.75 94 ASP A C 1
ATOM 775 O O . ASP A 1 94 ? 0.514 -7.997 14.335 1.00 92.75 94 ASP A O 1
ATOM 779 N N . TRP A 1 95 ? 1.978 -6.555 13.446 1.00 91.12 95 TRP A N 1
ATOM 780 C CA . TRP A 1 95 ? 2.176 -5.804 14.682 1.00 91.12 95 TRP A CA 1
ATOM 781 C C . TRP A 1 95 ? 0.866 -5.257 15.261 1.00 91.12 95 TRP A C 1
ATOM 783 O O . TRP A 1 95 ? 0.664 -5.277 16.478 1.00 91.12 95 TRP A O 1
ATOM 793 N N . LEU A 1 96 ? -0.046 -4.776 14.407 1.00 91.12 96 LEU A N 1
ATOM 794 C CA . LEU A 1 96 ? -1.365 -4.320 14.843 1.00 91.12 96 LEU A CA 1
ATOM 795 C C . LEU A 1 96 ? -2.226 -5.476 15.350 1.00 91.12 96 LEU A C 1
ATOM 797 O O . LEU A 1 96 ? -2.850 -5.334 16.398 1.00 91.12 96 LEU A O 1
ATOM 801 N N . ARG A 1 97 ? -2.249 -6.615 14.649 1.00 90.94 97 ARG A N 1
ATOM 802 C CA . ARG A 1 97 ? -3.012 -7.805 15.063 1.00 90.94 97 ARG A CA 1
ATOM 803 C C . ARG A 1 97 ? -2.554 -8.335 16.421 1.00 90.94 97 ARG A C 1
ATOM 805 O O . ARG A 1 97 ? -3.397 -8.710 17.227 1.00 90.94 97 ARG A O 1
ATOM 812 N N . ASN A 1 98 ? -1.256 -8.262 16.706 1.00 89.06 98 ASN A N 1
ATOM 813 C CA . ASN A 1 98 ? -0.683 -8.696 17.981 1.00 89.06 98 ASN A CA 1
ATOM 814 C C . ASN A 1 98 ? -0.951 -7.732 19.153 1.00 89.06 98 ASN A C 1
ATOM 816 O O . ASN A 1 98 ? -0.750 -8.105 20.304 1.00 89.06 98 ASN A O 1
ATOM 820 N N . ARG A 1 99 ? -1.392 -6.491 18.892 1.00 85.38 99 ARG A N 1
ATOM 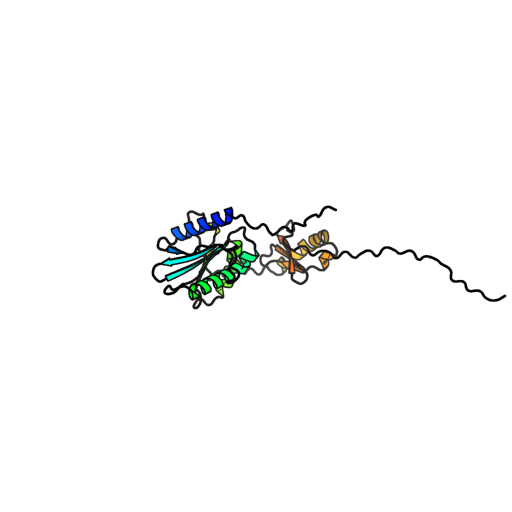821 C CA . ARG A 1 99 ? -1.612 -5.458 19.928 1.00 85.38 99 ARG A CA 1
ATOM 822 C C . ARG A 1 99 ? -3.047 -4.951 20.030 1.00 85.38 99 ARG A C 1
ATOM 824 O O . ARG A 1 99 ? -3.380 -4.264 20.994 1.00 85.38 99 ARG A O 1
ATOM 831 N N . ALA A 1 100 ? -3.881 -5.209 19.030 1.00 78.81 100 ALA A N 1
ATOM 832 C CA . ALA A 1 100 ? -5.266 -4.768 18.999 1.00 78.81 100 ALA A CA 1
ATOM 833 C C . ALA A 1 100 ? -6.127 -5.679 19.885 1.00 78.81 100 ALA A C 1
ATOM 835 O O . ALA A 1 100 ? -6.864 -6.538 19.405 1.00 78.81 100 ALA A O 1
ATOM 836 N N . GLU A 1 101 ? -6.049 -5.488 21.200 1.00 69.12 101 GLU A N 1
ATOM 837 C CA . GLU A 1 101 ? -6.956 -6.164 22.122 1.00 69.12 101 GLU A CA 1
ATOM 838 C C . GLU A 1 101 ? -8.402 -5.758 21.788 1.00 69.12 101 GLU A C 1
ATOM 840 O O . GLU A 1 101 ? -8.747 -4.576 21.785 1.00 69.12 101 GLU A O 1
ATOM 845 N N . ARG A 1 102 ? -9.258 -6.748 21.499 1.00 81.44 102 ARG A N 1
ATOM 846 C CA . ARG A 1 102 ? -10.701 -6.600 21.203 1.00 81.44 102 ARG A CA 1
ATOM 847 C C . ARG A 1 102 ? -11.080 -5.983 19.850 1.00 81.44 102 ARG A C 1
ATOM 849 O O . ARG A 1 102 ? -12.270 -5.770 19.622 1.00 81.44 102 ARG A O 1
ATOM 856 N N . ILE A 1 103 ? -10.132 -5.710 18.951 1.00 87.25 103 ILE A N 1
ATOM 857 C CA . ILE A 1 103 ? -10.435 -5.161 17.618 1.00 87.25 103 ILE A CA 1
ATOM 858 C C . ILE A 1 103 ? -9.873 -6.074 16.529 1.00 87.25 103 ILE A C 1
ATOM 860 O O . ILE A 1 103 ? -8.677 -6.346 16.479 1.00 87.25 103 ILE A O 1
ATOM 864 N N . THR A 1 104 ? -10.728 -6.502 15.600 1.00 89.69 104 THR A N 1
ATOM 865 C CA . THR A 1 104 ? -10.304 -7.323 14.463 1.00 89.69 104 THR A CA 1
ATOM 866 C C . THR A 1 104 ? -9.720 -6.449 13.357 1.00 89.69 104 THR A C 1
ATOM 868 O O . THR A 1 104 ? -10.444 -5.723 12.669 1.00 89.69 104 THR A O 1
ATOM 871 N N . VAL A 1 105 ? -8.405 -6.547 13.139 1.00 91.75 105 VAL A N 1
ATOM 872 C CA . VAL A 1 105 ? -7.727 -5.876 12.020 1.00 91.75 105 VAL A CA 1
ATOM 873 C C . VAL A 1 105 ? -7.890 -6.714 10.749 1.00 91.75 105 VAL A C 1
ATOM 875 O O . VAL A 1 105 ? -7.209 -7.722 10.533 1.00 91.75 105 VAL A O 1
ATOM 878 N N . SER A 1 106 ? -8.844 -6.294 9.922 1.00 91.00 106 SER A N 1
ATOM 879 C CA . SER A 1 106 ? -9.394 -7.047 8.789 1.00 91.00 106 SER A CA 1
ATOM 880 C C . SER A 1 106 ? -8.422 -7.185 7.620 1.00 91.00 106 SER A C 1
ATOM 882 O O . SER A 1 106 ? -8.482 -8.170 6.887 1.00 91.00 106 SER A O 1
ATOM 884 N N . GLY A 1 107 ? -7.516 -6.226 7.448 1.00 93.38 107 GLY A N 1
ATOM 885 C CA . GLY A 1 107 ? -6.590 -6.218 6.325 1.00 93.38 107 GLY A CA 1
ATOM 886 C C . GLY A 1 107 ? -5.740 -4.960 6.254 1.00 93.38 107 GLY A C 1
ATOM 887 O O . GLY A 1 107 ? -5.699 -4.160 7.194 1.00 93.38 107 GLY A O 1
ATOM 888 N N . LEU A 1 108 ? -5.076 -4.811 5.114 1.00 95.88 108 LEU A N 1
ATOM 889 C CA . LEU A 1 108 ? -4.117 -3.762 4.805 1.00 95.88 108 LEU A CA 1
ATOM 890 C C . LEU A 1 108 ? -4.546 -2.996 3.547 1.00 95.88 108 LEU A C 1
ATOM 892 O O . LEU A 1 108 ? -4.763 -3.600 2.500 1.00 95.88 108 LEU A O 1
ATOM 896 N N . LYS A 1 109 ? -4.617 -1.666 3.640 1.00 94.88 109 LYS A N 1
ATOM 897 C CA . LYS A 1 109 ? -4.765 -0.760 2.492 1.00 94.88 109 LYS A CA 1
ATOM 898 C C . LYS A 1 109 ? -3.431 -0.078 2.185 1.00 94.88 109 LYS A C 1
ATOM 900 O O . LYS A 1 109 ? -2.855 0.573 3.056 1.00 94.88 109 LYS A O 1
ATOM 905 N N . LEU A 1 110 ? -2.947 -0.215 0.959 1.00 95.12 110 LEU A N 1
ATOM 906 C CA . LEU A 1 110 ? -1.734 0.428 0.469 1.00 95.12 110 LEU A CA 1
ATOM 907 C C . LEU A 1 110 ? -2.098 1.587 -0.456 1.00 95.12 110 LEU A C 1
ATOM 909 O O . LEU A 1 110 ? -2.856 1.396 -1.400 1.00 95.12 110 LEU A O 1
ATOM 913 N N . PHE A 1 111 ? -1.540 2.766 -0.200 1.00 93.69 111 PHE A N 1
ATOM 914 C CA . PHE A 1 111 ? -1.690 3.946 -1.052 1.00 93.69 111 PHE A CA 1
ATOM 915 C C . PHE A 1 111 ? -0.345 4.234 -1.702 1.00 93.69 111 PHE A C 1
ATOM 917 O O . PHE A 1 111 ? 0.580 4.679 -1.023 1.00 93.69 111 PHE A O 1
ATOM 924 N N . LEU A 1 112 ? -0.220 3.906 -2.986 1.00 92.75 112 LEU A N 1
ATOM 925 C CA . LEU A 1 112 ? 1.066 3.811 -3.671 1.00 92.75 112 LEU A CA 1
ATOM 926 C C . LEU A 1 112 ? 1.135 4.746 -4.881 1.00 92.75 112 LEU A C 1
ATOM 928 O O . LEU A 1 112 ? 0.134 4.876 -5.590 1.00 92.75 112 LEU A O 1
ATOM 932 N N . PRO A 1 113 ? 2.299 5.355 -5.159 1.00 90.12 113 PRO A N 1
ATOM 933 C CA . PRO A 1 113 ? 2.519 6.045 -6.423 1.00 90.12 113 PRO A CA 1
ATOM 934 C C . PRO A 1 113 ? 2.416 5.056 -7.599 1.00 90.12 113 PRO A C 1
ATOM 936 O O . PRO A 1 113 ? 2.698 3.868 -7.404 1.00 90.12 113 PRO A O 1
ATOM 939 N N . PRO A 1 114 ? 2.059 5.500 -8.820 1.00 85.19 114 PRO A N 1
ATOM 940 C CA . PRO A 1 114 ? 1.864 4.629 -9.977 1.00 85.19 114 PRO A CA 1
ATOM 941 C C . PRO A 1 114 ? 3.059 3.709 -10.239 1.00 85.19 114 PRO A C 1
ATOM 943 O O . PRO A 1 114 ? 2.866 2.521 -10.490 1.00 85.19 114 PRO A O 1
ATOM 946 N N . ALA A 1 115 ? 4.282 4.223 -10.071 1.00 84.62 115 ALA A N 1
ATOM 947 C CA . ALA A 1 115 ? 5.519 3.463 -10.243 1.00 84.62 115 ALA A CA 1
ATOM 948 C C . ALA A 1 115 ? 5.650 2.251 -9.295 1.00 84.62 115 ALA A C 1
ATOM 950 O O . ALA A 1 115 ? 6.318 1.278 -9.628 1.00 84.62 115 ALA A O 1
ATOM 951 N N . ALA A 1 116 ? 5.007 2.282 -8.122 1.00 89.19 116 ALA A N 1
ATOM 952 C CA . ALA A 1 116 ? 5.055 1.202 -7.135 1.00 89.19 116 ALA A CA 1
ATOM 953 C C . ALA A 1 116 ? 3.845 0.254 -7.207 1.00 89.19 116 ALA A C 1
ATOM 955 O O . ALA A 1 116 ? 3.873 -0.820 -6.598 1.00 89.19 116 ALA A O 1
ATOM 956 N N . VAL A 1 117 ? 2.774 0.637 -7.914 1.00 89.19 117 VAL A N 1
ATOM 957 C CA . VAL A 1 117 ? 1.513 -0.118 -7.954 1.00 89.19 117 VAL A CA 1
ATOM 958 C C . VAL A 1 117 ? 1.701 -1.477 -8.616 1.00 89.19 117 VAL A C 1
ATOM 960 O O . VAL A 1 117 ? 1.310 -2.478 -8.026 1.00 89.19 117 VAL A O 1
ATOM 963 N N . GLU A 1 118 ? 2.304 -1.525 -9.804 1.00 83.69 118 GLU A N 1
ATOM 964 C CA . GLU A 1 118 ? 2.349 -2.737 -10.632 1.00 83.69 118 GLU A CA 1
ATOM 965 C C . GLU A 1 118 ? 3.089 -3.887 -9.938 1.00 83.69 118 GLU A C 1
ATOM 967 O O . GLU A 1 118 ? 2.511 -4.945 -9.684 1.00 83.69 118 GLU A O 1
ATOM 972 N N . VAL A 1 119 ? 4.343 -3.658 -9.543 1.00 85.12 119 VAL A N 1
ATOM 973 C CA . VAL A 1 119 ? 5.167 -4.666 -8.858 1.00 85.12 119 VAL A CA 1
ATOM 974 C C . VAL A 1 119 ? 4.543 -5.083 -7.523 1.00 85.12 11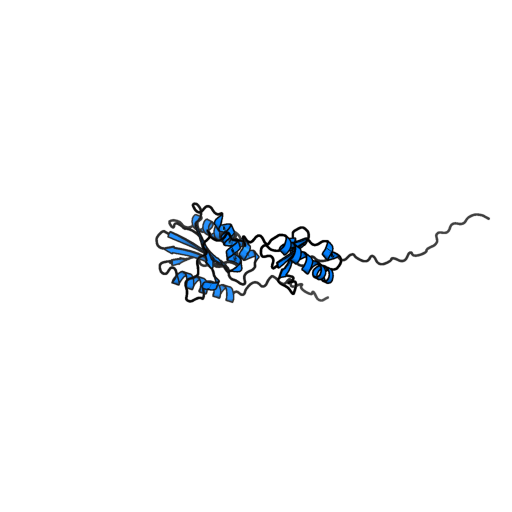9 VAL A C 1
ATOM 976 O O . VAL A 1 119 ? 4.572 -6.263 -7.160 1.00 85.12 119 VAL A O 1
ATOM 979 N N . THR A 1 120 ? 3.944 -4.141 -6.788 1.00 90.62 120 THR A N 1
ATOM 980 C CA . THR A 1 120 ? 3.302 -4.450 -5.504 1.00 90.62 120 THR A CA 1
ATOM 981 C C . THR A 1 120 ? 2.024 -5.262 -5.688 1.00 90.62 120 THR A C 1
ATOM 983 O O . THR A 1 120 ? 1.804 -6.212 -4.938 1.00 90.62 120 THR A O 1
ATOM 986 N N . ALA A 1 121 ? 1.207 -4.934 -6.691 1.00 90.00 121 ALA A N 1
ATOM 987 C CA . ALA A 1 121 ? -0.011 -5.663 -7.026 1.00 90.00 121 ALA A CA 1
ATOM 988 C C . ALA A 1 121 ? 0.299 -7.089 -7.476 1.00 90.00 121 ALA A C 1
ATOM 990 O O . ALA A 1 121 ? -0.291 -8.025 -6.940 1.00 90.00 121 ALA A O 1
ATOM 991 N N . HIS A 1 122 ? 1.300 -7.259 -8.345 1.00 86.50 122 HIS A N 1
ATOM 992 C CA . HIS A 1 122 ? 1.800 -8.572 -8.748 1.00 86.50 122 HIS A CA 1
ATOM 993 C C . HIS A 1 122 ? 2.173 -9.439 -7.546 1.00 86.50 122 HIS A C 1
ATOM 995 O O . HIS A 1 122 ? 1.745 -10.584 -7.455 1.00 86.50 122 HIS A O 1
ATOM 1001 N N . ARG A 1 123 ? 2.948 -8.906 -6.595 1.00 89.88 123 ARG A N 1
ATOM 1002 C CA . ARG A 1 123 ? 3.343 -9.656 -5.390 1.00 89.88 123 ARG A CA 1
ATOM 1003 C C . ARG A 1 123 ? 2.153 -9.931 -4.467 1.00 89.88 123 ARG A C 1
ATOM 1005 O O . ARG A 1 123 ? 2.060 -11.020 -3.909 1.00 89.88 123 ARG A O 1
ATOM 1012 N N . ALA A 1 124 ? 1.245 -8.967 -4.315 1.00 91.62 124 ALA A N 1
ATOM 1013 C CA . ALA A 1 124 ? 0.055 -9.109 -3.480 1.00 91.62 124 ALA A CA 1
ATOM 1014 C C . ALA A 1 124 ? -0.930 -10.159 -4.021 1.00 91.62 124 ALA A C 1
ATOM 1016 O O . ALA A 1 124 ? -1.589 -10.819 -3.222 1.00 91.62 124 ALA A O 1
ATOM 1017 N N . ALA A 1 125 ? -0.996 -10.355 -5.342 1.00 89.31 125 ALA A N 1
ATOM 1018 C CA . ALA A 1 125 ? -1.847 -11.361 -5.979 1.00 89.31 125 ALA A CA 1
ATOM 1019 C C . ALA A 1 125 ? -1.485 -12.809 -5.587 1.00 89.31 125 ALA A C 1
ATOM 1021 O O . ALA A 1 125 ? -2.345 -13.686 -5.630 1.00 89.31 125 ALA A O 1
ATOM 1022 N N . TYR A 1 126 ? -0.241 -13.059 -5.160 1.00 88.38 126 TYR A N 1
ATOM 1023 C CA . TYR A 1 126 ? 0.219 -14.375 -4.695 1.00 88.38 126 TYR A CA 1
ATOM 1024 C C . TYR A 1 126 ? 0.070 -14.591 -3.180 1.00 88.38 126 TYR A C 1
ATOM 1026 O O . TYR A 1 126 ? 0.451 -15.647 -2.673 1.00 88.38 126 TYR A O 1
ATOM 1034 N N . LEU A 1 127 ? -0.456 -13.616 -2.432 1.00 90.06 127 LEU A N 1
ATOM 1035 C CA . LEU A 1 127 ? -0.764 -13.807 -1.014 1.00 90.06 127 LEU A CA 1
ATOM 1036 C C . LEU A 1 127 ? -2.022 -14.664 -0.857 1.00 90.06 127 LEU A C 1
ATOM 1038 O O . LEU A 1 127 ? -2.965 -14.522 -1.629 1.00 90.06 127 LEU A O 1
ATOM 1042 N N . ASP A 1 128 ? -2.069 -15.510 0.177 1.00 88.31 128 ASP A N 1
ATOM 1043 C CA . ASP A 1 128 ? -3.286 -16.260 0.499 1.00 88.31 128 ASP A CA 1
ATOM 1044 C C . ASP A 1 128 ? -4.414 -15.284 0.899 1.00 88.31 128 ASP A C 1
ATOM 1046 O O . ASP A 1 128 ? -4.345 -14.670 1.977 1.00 88.31 128 ASP A O 1
ATOM 1050 N N . PRO A 1 129 ? -5.483 -15.155 0.085 1.00 84.56 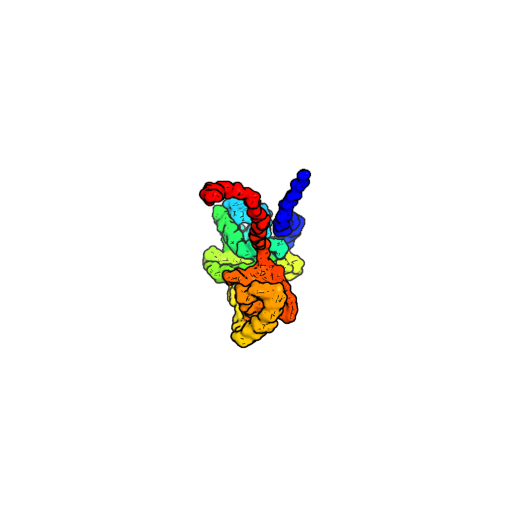129 PRO A N 1
ATOM 1051 C CA . PRO A 1 129 ? -6.564 -14.210 0.348 1.00 84.56 129 PRO A CA 1
ATOM 1052 C C . PRO A 1 129 ? -7.382 -14.577 1.596 1.00 84.56 129 PRO A C 1
ATOM 1054 O O . PRO A 1 129 ? -8.134 -13.743 2.109 1.00 84.56 129 PRO A O 1
ATOM 1057 N N . ARG A 1 130 ? -7.257 -15.814 2.102 1.00 85.94 130 ARG A N 1
ATOM 1058 C CA . ARG A 1 130 ? -7.892 -16.254 3.353 1.00 85.94 130 ARG A CA 1
ATOM 1059 C C . ARG A 1 130 ? -7.127 -15.774 4.580 1.00 85.94 130 ARG A C 1
ATOM 1061 O O . ARG A 1 130 ? -7.751 -15.491 5.601 1.00 85.94 130 ARG A O 1
ATOM 1068 N N . ALA A 1 131 ? -5.806 -15.651 4.482 1.00 85.88 131 ALA A N 1
ATOM 1069 C CA . ALA A 1 131 ? -4.960 -15.198 5.580 1.00 85.88 131 ALA A CA 1
ATOM 1070 C C . ALA A 1 131 ? -4.923 -13.663 5.682 1.00 85.88 131 ALA A C 1
ATOM 1072 O O . ALA A 1 131 ? -4.941 -13.085 6.781 1.00 85.88 131 ALA A O 1
ATOM 1073 N N . ILE A 1 132 ? -4.837 -12.977 4.536 1.00 89.06 132 ILE A N 1
ATOM 1074 C CA . ILE A 1 132 ? -4.589 -11.535 4.488 1.00 89.06 132 ILE A CA 1
ATOM 1075 C C . ILE A 1 132 ? -5.405 -10.896 3.365 1.00 89.06 132 ILE A C 1
ATOM 1077 O O . ILE A 1 132 ? -5.295 -11.265 2.201 1.00 89.06 132 ILE A O 1
ATOM 1081 N N . ARG A 1 133 ? -6.184 -9.864 3.712 1.00 93.12 133 ARG A N 1
ATOM 1082 C CA . ARG A 1 133 ? -6.826 -8.983 2.733 1.00 93.12 133 ARG A CA 1
ATOM 1083 C C . ARG A 1 133 ? -5.923 -7.788 2.466 1.00 93.12 133 ARG A C 1
ATOM 1085 O O . ARG A 1 133 ? -5.659 -7.013 3.386 1.00 93.12 133 ARG A O 1
ATOM 1092 N N . VAL A 1 134 ? -5.479 -7.639 1.222 1.00 94.62 134 VAL A N 1
ATOM 1093 C CA . VAL A 1 134 ? -4.710 -6.480 0.757 1.00 94.62 134 VAL A CA 1
ATOM 1094 C C . VAL A 1 134 ? -5.528 -5.728 -0.282 1.00 94.62 134 VAL A C 1
ATOM 1096 O O . VAL A 1 134 ? -6.091 -6.323 -1.196 1.00 94.62 134 VAL A O 1
ATOM 1099 N N . GLU A 1 135 ? -5.587 -4.410 -0.147 1.00 93.56 135 GLU A N 1
ATOM 1100 C CA . GLU A 1 135 ? -6.129 -3.525 -1.170 1.00 93.56 135 GLU A CA 1
ATOM 1101 C C . GLU A 1 135 ? -5.089 -2.476 -1.537 1.00 93.56 135 GLU A C 1
ATOM 1103 O O . GLU A 1 135 ? -4.488 -1.870 -0.652 1.00 93.56 135 GLU A O 1
ATOM 1108 N N . ILE A 1 136 ? -4.896 -2.241 -2.831 1.00 92.69 136 ILE A N 1
ATOM 1109 C CA . ILE A 1 136 ? -3.952 -1.245 -3.337 1.00 92.69 136 ILE A CA 1
ATOM 1110 C C . ILE A 1 136 ? -4.740 -0.123 -4.008 1.00 92.69 136 ILE A C 1
ATOM 1112 O O . ILE A 1 136 ? -5.713 -0.363 -4.721 1.00 92.69 136 ILE A O 1
ATOM 1116 N N . TRP A 1 137 ? -4.318 1.105 -3.746 1.00 90.88 137 TRP A N 1
ATOM 1117 C CA . TRP A 1 137 ? -4.941 2.335 -4.205 1.00 90.88 137 TRP A CA 1
ATOM 1118 C C . TRP A 1 137 ? -3.871 3.240 -4.803 1.00 90.88 137 TRP A C 1
ATOM 1120 O O . TRP A 1 137 ? -2.761 3.338 -4.271 1.00 90.88 137 TRP A O 1
ATOM 1130 N N . ASN A 1 138 ? -4.209 3.925 -5.893 1.00 88.00 138 ASN A N 1
ATOM 1131 C CA . ASN A 1 138 ? -3.301 4.880 -6.519 1.00 88.00 138 ASN A CA 1
ATOM 1132 C C . ASN A 1 138 ? -3.252 6.195 -5.713 1.00 88.00 138 ASN A C 1
ATOM 1134 O O . ASN A 1 138 ? -4.262 6.887 -5.557 1.00 88.00 138 ASN A O 1
ATOM 1138 N N . ALA A 1 139 ? -2.063 6.551 -5.224 1.00 84.94 139 ALA A N 1
ATOM 1139 C CA . ALA A 1 139 ? -1.822 7.740 -4.415 1.00 84.94 139 ALA A CA 1
ATOM 1140 C C . ALA A 1 139 ? -1.917 9.055 -5.211 1.00 84.94 139 ALA A C 1
ATOM 1142 O O . ALA A 1 139 ? -2.290 10.077 -4.637 1.00 84.94 139 ALA A O 1
ATOM 1143 N N . SER A 1 140 ? -1.671 9.053 -6.527 1.00 74.50 140 SER A N 1
ATOM 1144 C CA . SER A 1 140 ? -1.817 10.253 -7.372 1.00 74.50 140 SER A CA 1
ATOM 1145 C C . SER A 1 140 ? -3.257 10.769 -7.416 1.00 74.50 140 SER A C 1
ATOM 1147 O O . SER A 1 140 ? -3.497 11.917 -7.772 1.00 74.50 140 SER A O 1
ATOM 1149 N N . SER A 1 141 ? -4.228 9.933 -7.039 1.00 68.25 141 SER A N 1
ATOM 1150 C CA . SER A 1 141 ? -5.642 10.309 -6.975 1.00 68.25 141 SER A CA 1
ATOM 1151 C C . SER A 1 141 ? -6.055 10.918 -5.626 1.00 68.25 141 SER A C 1
ATOM 1153 O O . SER A 1 141 ? -7.180 11.388 -5.506 1.00 68.25 141 SER A O 1
ATOM 1155 N N . LEU A 1 142 ? -5.177 10.956 -4.611 1.00 76.25 142 LEU A N 1
ATOM 1156 C CA . LEU A 1 142 ? -5.519 11.456 -3.265 1.00 76.25 142 LEU A CA 1
ATOM 1157 C C . LEU A 1 142 ? -5.877 12.951 -3.243 1.00 76.25 142 LEU A C 1
ATOM 1159 O O . LEU A 1 142 ? -6.665 13.392 -2.401 1.00 76.25 142 LEU A O 1
ATOM 1163 N N . THR A 1 143 ? -5.309 13.727 -4.166 1.00 68.25 143 THR A N 1
ATOM 1164 C CA . THR A 1 143 ? -5.567 15.166 -4.334 1.00 68.25 143 THR A CA 1
ATOM 1165 C C . THR A 1 143 ? -6.673 15.460 -5.348 1.00 68.25 143 THR A C 1
ATOM 1167 O O . THR A 1 143 ? -7.099 16.608 -5.467 1.00 68.25 143 THR A O 1
ATOM 1170 N N . SER A 1 144 ? -7.164 14.440 -6.060 1.00 68.19 144 SER A N 1
ATOM 1171 C CA . SER A 1 144 ? -8.276 14.581 -6.997 1.00 68.19 144 SER A CA 1
ATOM 1172 C C . SER A 1 144 ? -9.599 14.753 -6.250 1.00 68.19 144 SER A C 1
ATOM 1174 O O . SER A 1 144 ? -9.783 14.267 -5.132 1.00 68.19 144 SER A O 1
ATOM 1176 N N . SER A 1 145 ? -10.556 15.433 -6.885 1.00 66.56 145 SER A N 1
ATOM 1177 C CA . SER A 1 145 ? -11.938 15.506 -6.394 1.00 66.56 145 SER A CA 1
ATOM 1178 C C . SER A 1 145 ? -12.673 14.166 -6.509 1.00 66.56 145 SER A C 1
ATOM 1180 O O . SER A 1 145 ? -13.711 13.990 -5.877 1.00 66.56 145 SER A O 1
ATOM 1182 N N . SER A 1 146 ? -12.149 13.231 -7.308 1.00 62.38 146 SER A N 1
ATOM 1183 C CA . SER A 1 146 ? -12.672 11.865 -7.400 1.00 62.38 146 SER A CA 1
ATOM 1184 C C . SER A 1 146 ? -12.051 10.958 -6.329 1.00 62.38 146 SER A C 1
ATOM 1186 O O . SER A 1 146 ? -10.890 11.167 -5.967 1.00 62.38 146 SER A O 1
ATOM 1188 N N . PRO A 1 147 ? -12.782 9.938 -5.840 1.00 62.69 147 PRO A N 1
ATOM 1189 C CA . PRO A 1 147 ? -12.227 8.911 -4.964 1.00 62.69 147 PRO A CA 1
ATOM 1190 C C . PRO A 1 147 ? -10.956 8.287 -5.554 1.00 62.69 147 PRO A C 1
ATOM 1192 O O . PRO A 1 147 ? -10.878 8.125 -6.778 1.00 62.69 147 PRO A O 1
ATOM 1195 N N . PRO A 1 148 ? -9.961 7.915 -4.728 1.00 69.81 148 PRO A N 1
ATOM 1196 C CA . PRO A 1 148 ? -8.795 7.208 -5.231 1.00 69.81 148 PRO A CA 1
ATOM 1197 C C . PRO A 1 148 ? -9.224 5.913 -5.930 1.00 69.81 148 PRO A C 1
ATOM 1199 O O . PRO A 1 148 ? -10.115 5.217 -5.458 1.00 69.81 148 PRO A O 1
ATOM 1202 N N . ALA A 1 149 ? -8.621 5.578 -7.069 1.00 74.62 149 ALA A N 1
ATOM 1203 C CA . ALA A 1 149 ? -8.987 4.359 -7.786 1.00 74.62 149 ALA A CA 1
ATOM 1204 C C . ALA A 1 149 ? -8.346 3.130 -7.122 1.00 74.62 149 ALA A C 1
ATOM 1206 O O . ALA A 1 149 ? -7.127 3.095 -6.903 1.00 74.62 149 ALA A O 1
ATOM 1207 N N . ARG A 1 150 ? -9.168 2.120 -6.814 1.00 84.25 150 ARG A N 1
ATOM 1208 C CA . ARG A 1 150 ? -8.699 0.811 -6.351 1.00 84.25 150 ARG A CA 1
ATOM 1209 C C . ARG A 1 150 ? -8.158 0.001 -7.528 1.00 84.25 150 ARG A C 1
ATOM 1211 O O . ARG A 1 150 ? -8.768 -0.069 -8.588 1.00 84.25 150 ARG A O 1
ATOM 1218 N N . VAL A 1 151 ? -7.029 -0.643 -7.283 1.00 83.75 151 VAL A N 1
ATOM 1219 C CA . VAL A 1 151 ? -6.322 -1.554 -8.186 1.00 83.75 151 VAL A CA 1
ATOM 1220 C C . VAL A 1 151 ? -6.953 -2.948 -8.084 1.00 83.75 151 VAL A C 1
ATOM 1222 O O . VAL A 1 151 ? -7.079 -3.487 -6.977 1.00 83.75 151 VAL A O 1
ATOM 1225 N N . ASP A 1 152 ? -7.354 -3.537 -9.214 1.00 80.12 152 ASP A N 1
ATOM 1226 C CA . ASP A 1 152 ? -7.885 -4.907 -9.263 1.00 80.12 152 ASP A CA 1
ATOM 1227 C C . ASP A 1 152 ? -6.764 -5.946 -9.336 1.00 80.12 152 ASP A C 1
ATOM 1229 O O . ASP A 1 152 ? -6.297 -6.279 -10.414 1.00 80.12 152 ASP A O 1
ATOM 1233 N N . LEU A 1 153 ? -6.373 -6.522 -8.199 1.00 77.81 153 LEU A N 1
ATOM 1234 C CA . LEU A 1 153 ? -5.278 -7.498 -8.114 1.00 77.81 153 LEU A CA 1
ATOM 1235 C C . LEU A 1 153 ? -5.433 -8.732 -9.028 1.00 77.81 153 LEU A C 1
ATOM 1237 O O . LEU A 1 153 ? -4.430 -9.391 -9.287 1.00 77.81 153 LEU A O 1
ATOM 1241 N N . GLY A 1 154 ? -6.645 -9.059 -9.499 1.00 64.50 154 GLY A N 1
ATOM 1242 C CA . GLY A 1 154 ? -6.882 -10.175 -10.423 1.00 64.50 154 GLY A CA 1
ATOM 1243 C C . GLY A 1 154 ? -6.508 -9.882 -11.881 1.00 64.50 154 GLY A C 1
ATOM 1244 O O . GLY A 1 154 ? -6.254 -10.818 -12.635 1.00 64.50 154 GLY A O 1
ATOM 1245 N N . ASP A 1 155 ? -6.435 -8.603 -12.258 1.00 65.12 155 ASP A N 1
ATOM 1246 C CA . ASP A 1 155 ? -6.061 -8.131 -13.603 1.00 65.12 155 ASP A CA 1
ATOM 1247 C C . ASP A 1 155 ? -4.582 -7.676 -13.674 1.00 65.12 155 ASP A C 1
ATOM 1249 O O . ASP A 1 155 ? -4.035 -7.372 -14.736 1.00 65.12 155 ASP A O 1
ATOM 1253 N N . TYR A 1 156 ? -3.872 -7.679 -12.536 1.00 57.25 156 TYR A N 1
ATOM 1254 C CA . TYR A 1 156 ? -2.438 -7.370 -12.474 1.00 57.25 156 TYR A CA 1
ATOM 1255 C C . TYR A 1 156 ? -1.615 -8.619 -12.778 1.00 57.25 156 TYR A C 1
ATOM 1257 O O . TYR A 1 156 ? -1.260 -9.427 -11.922 1.00 57.25 156 TYR A O 1
ATOM 1265 N N . GLY A 1 157 ? -1.366 -8.784 -14.068 1.00 51.19 157 GLY A N 1
ATOM 1266 C CA . GLY A 1 157 ? -0.792 -9.992 -14.647 1.00 51.19 157 GLY A CA 1
ATOM 1267 C C . GLY A 1 157 ? -0.341 -9.800 -16.087 1.00 51.19 157 GLY A C 1
ATOM 1268 O O . GLY A 1 157 ? 0.580 -10.479 -16.538 1.00 51.19 157 GLY A O 1
ATOM 1269 N N . ASN A 1 158 ? -0.957 -8.853 -16.801 1.00 47.09 158 ASN A N 1
ATOM 1270 C CA . ASN A 1 158 ? -0.601 -8.520 -18.172 1.00 47.09 158 ASN A CA 1
ATOM 1271 C C . ASN A 1 158 ? 0.660 -7.646 -18.223 1.00 47.09 158 ASN A C 1
ATOM 1273 O O . ASN A 1 158 ? 0.647 -6.518 -18.712 1.00 47.09 158 ASN A O 1
ATOM 1277 N N . VAL A 1 159 ? 1.784 -8.224 -17.797 1.00 52.00 159 VAL A N 1
ATOM 1278 C CA . VAL A 1 159 ? 3.100 -7.857 -18.323 1.00 52.00 159 VAL A CA 1
ATOM 1279 C C . VAL A 1 159 ? 3.025 -8.166 -19.808 1.00 52.00 159 VAL A C 1
ATOM 1281 O O . VAL A 1 159 ? 3.163 -9.328 -20.173 1.00 52.00 159 VAL A O 1
ATOM 1284 N N . GLN A 1 160 ? 2.652 -7.173 -20.623 1.00 46.31 160 GLN A N 1
ATOM 1285 C CA . GLN A 1 160 ? 2.540 -7.231 -22.084 1.00 46.31 160 GLN A CA 1
ATOM 1286 C C . GLN A 1 160 ? 2.678 -8.651 -22.650 1.00 46.31 160 GLN A C 1
ATOM 1288 O O . GLN A 1 160 ? 3.748 -9.076 -23.079 1.00 46.31 160 GLN A O 1
ATOM 1293 N N . THR A 1 161 ? 1.574 -9.392 -22.702 1.00 43.59 161 THR A N 1
ATOM 1294 C CA . THR A 1 161 ? 1.488 -10.707 -23.359 1.00 43.59 161 THR A CA 1
ATOM 1295 C C . THR A 1 161 ? 1.608 -10.598 -24.886 1.00 43.59 161 THR A C 1
ATOM 1297 O O . THR A 1 161 ? 1.231 -11.502 -25.628 1.00 43.59 161 THR A O 1
ATOM 1300 N N . ARG A 1 162 ? 2.179 -9.502 -25.399 1.00 45.88 162 ARG A N 1
ATOM 1301 C CA . ARG A 1 162 ? 2.700 -9.440 -26.755 1.00 45.88 162 ARG A CA 1
ATOM 1302 C C . ARG A 1 162 ? 4.125 -9.968 -26.709 1.00 45.88 162 ARG A C 1
ATOM 1304 O O . ARG A 1 162 ? 5.075 -9.224 -26.499 1.00 45.88 162 ARG A O 1
ATOM 1311 N N . LEU A 1 163 ? 4.276 -11.260 -26.983 1.00 49.47 163 LEU A N 1
ATOM 1312 C CA . LEU A 1 163 ? 5.554 -11.772 -27.455 1.00 49.47 163 LEU A CA 1
ATOM 1313 C C . LEU A 1 163 ? 5.876 -11.041 -28.759 1.00 49.47 163 LEU A C 1
ATOM 1315 O O . LEU A 1 163 ? 5.355 -11.390 -29.817 1.00 49.47 163 LEU A O 1
ATOM 1319 N N . VAL A 1 164 ? 6.723 -10.016 -28.682 1.00 60.19 164 VAL A N 1
ATOM 1320 C CA . VAL A 1 164 ? 7.278 -9.376 -29.873 1.00 60.19 164 VAL A CA 1
ATOM 1321 C C . VAL A 1 164 ? 7.954 -10.480 -30.688 1.00 60.19 164 VAL A C 1
ATOM 1323 O O . VAL A 1 164 ? 8.765 -11.231 -30.118 1.00 60.19 164 VAL A O 1
ATOM 1326 N N . PRO A 1 165 ? 7.607 -10.659 -31.973 1.00 65.56 165 PRO A N 1
ATOM 1327 C CA . PRO A 1 165 ? 8.229 -11.668 -32.811 1.00 65.56 165 PRO A CA 1
ATOM 1328 C C . PRO A 1 165 ? 9.756 -11.591 -32.723 1.00 65.56 165 PRO A C 1
ATOM 1330 O O . PRO A 1 165 ? 10.340 -10.510 -32.668 1.00 65.56 165 PRO A O 1
ATOM 1333 N N . ARG A 1 166 ? 10.431 -12.747 -32.704 1.00 64.00 166 ARG A N 1
ATOM 1334 C CA . ARG A 1 166 ? 11.897 -12.821 -32.543 1.00 64.00 166 ARG A CA 1
ATOM 1335 C C . ARG A 1 166 ? 12.653 -11.915 -33.527 1.00 64.00 166 ARG A C 1
ATOM 1337 O O . ARG A 1 166 ? 13.696 -11.383 -33.167 1.00 64.00 166 ARG A O 1
ATOM 1344 N N . HIS A 1 167 ? 12.127 -11.735 -34.739 1.00 69.50 167 HIS A N 1
ATOM 1345 C CA . HIS A 1 167 ? 12.744 -10.901 -35.769 1.00 69.50 167 HIS A CA 1
ATOM 1346 C C . HIS A 1 167 ? 12.718 -9.404 -35.422 1.00 69.50 167 HIS A C 1
ATOM 1348 O O . HIS A 1 167 ? 13.717 -8.728 -35.633 1.00 69.50 167 HIS A O 1
ATOM 1354 N N . GLU A 1 168 ? 11.638 -8.897 -34.826 1.00 65.62 168 GLU A N 1
ATOM 1355 C CA . GLU A 1 168 ? 11.547 -7.504 -34.366 1.00 65.62 168 GLU A CA 1
ATOM 1356 C C . GLU A 1 168 ? 12.489 -7.249 -33.181 1.00 65.62 168 GLU A C 1
ATOM 1358 O O . GLU A 1 168 ? 13.192 -6.239 -33.147 1.00 65.62 168 GLU A O 1
ATOM 1363 N N . ARG A 1 169 ? 12.592 -8.212 -32.253 1.00 68.19 169 ARG A N 1
ATOM 1364 C CA . ARG A 1 169 ? 13.566 -8.160 -31.149 1.00 68.19 169 ARG A CA 1
ATOM 1365 C C . ARG A 1 169 ? 15.009 -8.135 -31.651 1.00 68.19 169 ARG A C 1
ATOM 1367 O O . ARG A 1 169 ? 15.805 -7.337 -31.167 1.00 68.19 169 ARG A O 1
ATOM 1374 N N . GLN A 1 170 ? 15.337 -8.980 -32.627 1.00 72.81 170 GLN A N 1
ATOM 1375 C CA . GLN A 1 170 ? 16.675 -9.013 -33.216 1.00 72.81 170 GLN A CA 1
ATOM 1376 C C . GLN A 1 170 ? 16.982 -7.720 -33.981 1.00 72.81 170 GLN A C 1
ATOM 1378 O O . GLN A 1 170 ? 18.060 -7.161 -33.812 1.00 72.81 170 GLN A O 1
ATOM 1383 N N . ALA A 1 171 ? 16.014 -7.188 -34.732 1.00 74.50 171 ALA A N 1
ATOM 1384 C CA . ALA A 1 171 ? 16.173 -5.932 -35.459 1.00 74.50 171 ALA A CA 1
ATOM 1385 C C . ALA A 1 171 ? 16.463 -4.742 -34.528 1.00 74.50 171 ALA A C 1
ATOM 1387 O O . ALA A 1 171 ? 17.236 -3.856 -34.892 1.00 74.50 171 ALA A O 1
ATOM 1388 N N . LEU A 1 172 ? 15.885 -4.723 -33.321 1.00 76.06 172 LEU A N 1
ATOM 1389 C CA . LEU A 1 172 ? 16.173 -3.694 -32.319 1.00 76.06 172 LEU A CA 1
ATOM 1390 C C . LEU A 1 172 ? 17.614 -3.789 -31.791 1.00 76.06 172 LEU A C 1
ATOM 1392 O O . LEU A 1 172 ? 18.280 -2.760 -31.662 1.00 76.06 172 LEU A O 1
ATOM 1396 N N . VAL A 1 173 ? 18.102 -5.007 -31.525 1.00 80.50 173 VAL A N 1
ATOM 1397 C CA . VAL A 1 173 ? 19.500 -5.258 -31.127 1.00 80.50 173 VAL A CA 1
ATOM 1398 C C . VAL A 1 173 ? 20.452 -4.835 -32.242 1.00 80.50 173 VAL A C 1
ATOM 1400 O O . VAL A 1 173 ? 21.402 -4.096 -31.991 1.00 80.50 173 VAL A O 1
ATOM 1403 N N . ASP A 1 174 ? 20.177 -5.255 -33.476 1.00 81.31 174 ASP A N 1
ATOM 1404 C CA . ASP A 1 174 ? 21.033 -4.987 -34.632 1.00 81.31 174 ASP A CA 1
ATOM 1405 C C . ASP A 1 174 ? 21.104 -3.484 -34.942 1.00 81.31 174 ASP A C 1
ATOM 1407 O O . ASP A 1 174 ? 22.188 -2.961 -35.202 1.00 81.31 174 ASP A O 1
ATOM 1411 N N . ARG A 1 175 ? 19.976 -2.765 -34.827 1.00 78.25 175 ARG A N 1
ATOM 1412 C CA . ARG A 1 175 ? 19.908 -1.302 -34.997 1.00 78.25 175 ARG A CA 1
ATOM 1413 C C . ARG A 1 175 ? 20.829 -0.566 -34.023 1.00 78.25 175 ARG A C 1
ATOM 1415 O O . ARG A 1 175 ? 21.504 0.382 -34.415 1.00 78.25 175 ARG A O 1
ATOM 1422 N N . HIS A 1 176 ? 20.865 -1.000 -32.765 1.00 77.19 176 HIS A N 1
ATOM 1423 C CA . HIS A 1 176 ? 21.582 -0.300 -31.698 1.00 77.19 176 HIS A CA 1
ATOM 1424 C C . HIS A 1 176 ? 23.000 -0.821 -31.457 1.00 77.19 176 HIS A C 1
ATOM 1426 O O . HIS A 1 176 ? 23.769 -0.169 -30.753 1.00 77.19 176 HIS A O 1
ATOM 1432 N N . ARG A 1 177 ? 23.383 -1.957 -32.052 1.00 82.25 177 ARG A N 1
ATOM 1433 C CA . ARG A 1 177 ? 24.724 -2.543 -31.907 1.00 82.25 177 ARG A CA 1
ATOM 1434 C C . ARG A 1 177 ? 25.828 -1.567 -32.311 1.00 82.25 177 ARG A C 1
ATOM 1436 O O . ARG A 1 177 ? 26.808 -1.430 -31.584 1.00 82.25 177 ARG A O 1
ATOM 1443 N N . ASN A 1 178 ? 25.655 -0.873 -33.435 1.00 79.88 178 ASN A N 1
ATOM 1444 C CA . ASN A 1 178 ? 26.646 0.094 -33.915 1.00 79.88 178 ASN A CA 1
ATOM 1445 C C . ASN A 1 178 ? 26.741 1.303 -32.978 1.00 79.88 178 ASN A C 1
ATOM 1447 O O . ASN A 1 178 ? 27.835 1.675 -32.582 1.00 79.88 178 ASN A O 1
ATOM 1451 N N . LEU A 1 179 ? 25.603 1.832 -32.521 1.00 80.25 179 LEU A N 1
ATOM 1452 C CA . LEU A 1 179 ? 25.567 2.942 -31.564 1.00 80.25 179 LEU A CA 1
ATOM 1453 C C . LEU A 1 179 ? 26.260 2.587 -30.240 1.00 80.25 179 LEU A C 1
ATOM 1455 O O . LEU A 1 179 ? 27.016 3.388 -29.697 1.00 80.25 179 LEU A O 1
ATOM 1459 N N . VAL A 1 180 ? 26.019 1.387 -29.707 1.00 81.00 180 VAL A N 1
ATOM 1460 C CA . VAL A 1 180 ? 26.647 0.934 -28.456 1.00 81.00 180 VAL A CA 1
ATOM 1461 C C . VAL A 1 180 ? 28.151 0.745 -28.639 1.00 81.00 180 VAL A C 1
ATOM 1463 O O . VAL A 1 180 ? 28.922 1.149 -27.769 1.00 81.00 180 VAL A O 1
ATOM 1466 N N . ARG A 1 181 ? 28.574 0.196 -29.782 1.00 80.06 181 ARG A N 1
ATOM 1467 C CA . ARG A 1 181 ? 29.989 0.083 -30.148 1.00 80.06 181 ARG A CA 1
ATOM 1468 C C . ARG A 1 181 ? 30.660 1.449 -30.267 1.00 80.06 181 ARG A C 1
ATOM 1470 O O . ARG A 1 181 ? 31.743 1.627 -29.724 1.00 80.06 181 ARG A O 1
ATOM 1477 N N . ASP A 1 182 ? 30.009 2.416 -30.903 1.00 79.25 182 ASP A N 1
ATOM 1478 C CA . ASP A 1 182 ? 30.545 3.771 -31.056 1.00 79.25 182 ASP A CA 1
ATOM 1479 C C . ASP A 1 182 ? 30.704 4.477 -29.700 1.00 79.25 182 ASP A C 1
ATOM 1481 O O . ASP A 1 182 ? 31.672 5.205 -29.481 1.00 79.25 182 ASP A O 1
ATOM 1485 N N . LEU A 1 183 ? 29.781 4.245 -28.760 1.00 79.38 183 LEU A N 1
ATOM 1486 C CA . LEU A 1 183 ? 29.807 4.875 -27.436 1.00 79.38 183 LEU A CA 1
ATOM 1487 C C . LEU A 1 183 ? 30.757 4.200 -26.442 1.00 79.38 183 LEU A C 1
ATOM 1489 O O . LEU A 1 183 ? 31.362 4.883 -25.614 1.00 79.38 183 LEU A O 1
ATOM 1493 N N . LEU A 1 184 ? 30.844 2.869 -26.466 1.00 78.50 184 LEU A N 1
ATOM 1494 C CA . LEU A 1 184 ? 31.540 2.084 -25.440 1.00 78.50 184 LEU A CA 1
ATOM 1495 C C . LEU A 1 184 ? 32.834 1.434 -25.948 1.00 78.50 184 LEU A C 1
ATOM 1497 O O . LEU A 1 184 ? 33.589 0.882 -25.144 1.00 78.50 184 LEU A O 1
ATOM 1501 N N . GLY A 1 185 ? 33.128 1.534 -27.247 1.00 78.31 185 GLY A N 1
ATOM 1502 C CA . GLY A 1 185 ? 34.302 0.929 -27.872 1.00 78.31 185 GLY A CA 1
ATOM 1503 C C . GLY A 1 185 ? 34.355 -0.579 -27.628 1.00 78.31 185 GLY A C 1
ATOM 1504 O O . GLY A 1 185 ? 33.325 -1.255 -27.638 1.00 78.31 185 GLY A O 1
ATOM 1505 N N . ASP A 1 186 ? 35.547 -1.091 -27.323 1.00 76.88 186 ASP A N 1
ATOM 1506 C CA . ASP A 1 186 ? 35.800 -2.517 -27.057 1.00 76.88 186 ASP A CA 1
ATOM 1507 C C . ASP A 1 186 ? 35.005 -3.074 -25.861 1.00 76.88 186 ASP A C 1
ATOM 1509 O O . ASP A 1 186 ? 34.815 -4.283 -25.744 1.00 76.88 186 ASP A O 1
ATOM 1513 N N . LEU A 1 187 ? 34.506 -2.210 -24.964 1.00 70.19 187 LEU A N 1
ATOM 1514 C CA . LEU A 1 187 ? 33.637 -2.645 -23.865 1.00 70.19 187 LEU A CA 1
ATOM 1515 C C . LEU A 1 187 ? 32.254 -3.069 -24.365 1.00 70.19 187 LEU A C 1
ATOM 1517 O O . LEU A 1 187 ? 31.584 -3.822 -23.668 1.00 70.19 187 LEU A O 1
ATOM 1521 N N . GLY A 1 188 ? 31.833 -2.608 -25.548 1.00 69.81 188 GLY A N 1
ATOM 1522 C CA . GLY A 1 188 ? 30.539 -2.933 -26.143 1.00 69.81 188 GLY A CA 1
ATOM 1523 C C . GLY A 1 188 ? 30.390 -4.404 -26.535 1.00 69.81 188 GLY A C 1
ATOM 1524 O O . GLY A 1 188 ? 29.286 -4.936 -26.462 1.00 69.81 188 GLY A O 1
ATOM 1525 N N . ASP A 1 189 ? 31.485 -5.083 -26.890 1.00 72.38 189 ASP A N 1
ATOM 1526 C CA . ASP A 1 189 ? 31.445 -6.484 -27.337 1.00 72.38 189 ASP A CA 1
ATOM 1527 C C . ASP A 1 189 ? 31.239 -7.483 -26.174 1.00 72.38 189 ASP A C 1
ATOM 1529 O O . ASP A 1 189 ? 30.883 -8.636 -26.408 1.00 72.38 189 ASP A O 1
ATOM 1533 N N . GLY A 1 190 ? 31.421 -7.047 -24.920 1.00 75.88 190 GLY A N 1
ATOM 1534 C CA . GLY A 1 190 ? 31.189 -7.849 -23.710 1.00 75.88 190 GLY A CA 1
ATOM 1535 C C . GLY A 1 190 ? 29.833 -7.619 -23.033 1.00 75.88 190 GLY A C 1
ATOM 1536 O O . GLY A 1 190 ? 29.635 -8.088 -21.911 1.00 75.88 190 GLY A O 1
ATOM 1537 N N . LEU A 1 191 ? 28.931 -6.860 -23.663 1.00 83.06 191 LEU A N 1
ATOM 1538 C CA . LEU A 1 191 ? 27.629 -6.506 -23.100 1.00 83.06 191 LEU A CA 1
ATOM 1539 C C . LEU A 1 191 ? 26.517 -7.406 -23.623 1.00 83.06 191 LEU A C 1
ATOM 1541 O O . LEU A 1 191 ? 26.385 -7.620 -24.829 1.00 83.06 191 LEU A O 1
ATOM 1545 N N . ASP A 1 192 ? 25.634 -7.820 -22.721 1.00 83.75 192 ASP A N 1
ATOM 1546 C CA . ASP A 1 192 ? 24.366 -8.418 -23.110 1.00 83.75 192 ASP A CA 1
ATOM 1547 C C . ASP A 1 192 ? 23.380 -7.298 -23.469 1.00 83.75 192 ASP A C 1
ATOM 1549 O O . ASP A 1 192 ? 23.041 -6.450 -22.640 1.00 83.75 192 ASP A O 1
ATOM 1553 N N . MET A 1 193 ? 22.906 -7.303 -24.715 1.00 83.81 193 MET A N 1
ATOM 1554 C CA . MET A 1 193 ? 21.871 -6.393 -25.212 1.00 83.81 193 MET A CA 1
ATOM 1555 C C . MET A 1 193 ? 20.532 -7.132 -25.207 1.00 83.81 193 MET A C 1
ATOM 1557 O O . MET A 1 193 ? 20.291 -7.998 -26.049 1.00 83.81 193 MET A O 1
ATOM 1561 N N . VAL A 1 194 ? 19.666 -6.816 -24.246 1.00 83.00 194 VAL A N 1
ATOM 1562 C CA . VAL A 1 194 ? 18.409 -7.539 -24.015 1.00 83.00 194 VAL A CA 1
ATOM 1563 C C . VAL A 1 194 ? 17.222 -6.623 -24.315 1.00 83.00 194 VAL A C 1
ATOM 1565 O O . VAL A 1 194 ? 17.002 -5.665 -23.573 1.00 83.00 194 VAL A O 1
ATOM 1568 N N . PRO A 1 195 ? 16.444 -6.883 -25.382 1.00 78.19 195 PRO A N 1
ATOM 1569 C CA . PRO A 1 195 ? 15.209 -6.153 -25.639 1.00 78.19 195 PRO A CA 1
ATOM 1570 C C . PRO A 1 195 ? 14.216 -6.350 -24.498 1.00 78.19 195 PRO A C 1
ATOM 1572 O O . PRO A 1 195 ? 14.079 -7.459 -23.974 1.00 78.19 195 PRO A O 1
ATOM 1575 N N . ASP A 1 196 ? 13.504 -5.291 -24.141 1.00 71.50 196 ASP A N 1
ATOM 1576 C CA . ASP A 1 196 ? 12.401 -5.375 -23.196 1.00 71.50 196 ASP A CA 1
ATOM 1577 C C . ASP A 1 196 ? 11.203 -6.144 -23.785 1.00 71.50 196 ASP A C 1
ATOM 1579 O O . ASP A 1 196 ? 11.134 -6.447 -24.982 1.00 71.50 196 ASP A O 1
ATOM 1583 N N . ALA A 1 197 ? 10.233 -6.482 -22.930 1.00 61.06 197 ALA A N 1
ATOM 1584 C CA . ALA A 1 197 ? 9.030 -7.203 -23.350 1.00 61.06 197 ALA A CA 1
ATOM 1585 C C . ALA A 1 197 ? 8.186 -6.409 -24.367 1.00 61.06 197 ALA A C 1
ATOM 1587 O O . ALA A 1 197 ? 7.471 -7.010 -25.169 1.00 61.06 197 ALA A O 1
ATOM 1588 N N . SER A 1 198 ? 8.312 -5.077 -24.372 1.00 63.31 198 SER A N 1
ATOM 1589 C CA . SER A 1 198 ? 7.571 -4.190 -25.269 1.00 63.31 198 SER A CA 1
ATOM 1590 C C . SER A 1 198 ? 8.169 -4.089 -26.673 1.00 63.31 198 SER A C 1
ATOM 1592 O O . SER A 1 198 ? 7.474 -3.665 -27.601 1.00 63.31 198 SER A O 1
ATOM 1594 N N . GLY A 1 199 ? 9.438 -4.480 -26.843 1.00 66.69 199 GLY A N 1
ATOM 1595 C CA . GLY A 1 199 ? 10.201 -4.307 -28.078 1.00 66.69 199 GLY A CA 1
ATOM 1596 C C . GLY A 1 199 ? 10.536 -2.847 -28.386 1.00 66.69 199 GLY A C 1
ATOM 1597 O O . GLY A 1 199 ? 10.822 -2.523 -29.538 1.00 66.69 199 GLY A O 1
ATOM 1598 N N . ARG A 1 200 ? 10.462 -1.956 -27.391 1.00 69.31 200 ARG A N 1
ATOM 1599 C CA . ARG A 1 200 ? 10.711 -0.511 -27.546 1.00 69.31 200 ARG A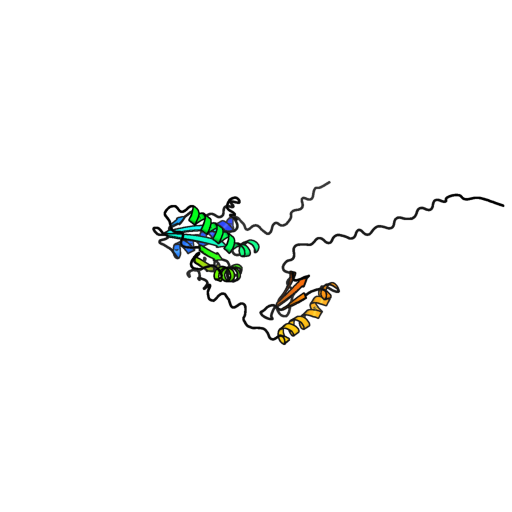 CA 1
ATOM 1600 C C . ARG A 1 200 ? 11.923 -0.028 -26.772 1.00 69.31 200 ARG A C 1
ATOM 1602 O O . ARG A 1 200 ? 12.371 1.093 -27.018 1.00 69.31 200 ARG A O 1
ATOM 1609 N N . ALA A 1 201 ? 12.433 -0.848 -25.860 1.00 77.75 201 ALA A N 1
ATOM 1610 C CA . ALA A 1 201 ? 13.616 -0.534 -25.092 1.00 77.75 201 ALA A CA 1
ATOM 1611 C C . ALA A 1 201 ? 14.650 -1.661 -25.159 1.00 77.75 201 ALA A C 1
ATOM 1613 O O . ALA A 1 201 ? 14.329 -2.833 -25.370 1.00 77.75 201 ALA A O 1
ATOM 1614 N N . LEU A 1 202 ? 15.913 -1.291 -24.983 1.00 81.44 202 LEU A N 1
ATOM 1615 C CA . LEU A 1 202 ? 17.052 -2.192 -24.989 1.00 81.44 202 LEU A CA 1
ATOM 1616 C C . LEU A 1 202 ? 17.853 -2.023 -23.702 1.00 81.44 202 LEU A C 1
ATOM 1618 O O . LEU A 1 202 ? 18.457 -0.979 -23.474 1.00 81.44 202 LEU A O 1
ATOM 1622 N N . SER A 1 203 ? 17.870 -3.062 -22.879 1.00 85.56 203 SER A N 1
ATOM 1623 C CA . SER A 1 203 ? 18.664 -3.141 -21.656 1.00 85.56 203 SER A CA 1
ATOM 1624 C C . SER A 1 203 ? 20.103 -3.536 -21.991 1.00 85.56 203 SER A C 1
ATOM 1626 O O . SER A 1 203 ? 20.330 -4.510 -22.712 1.00 85.56 203 SER A O 1
ATO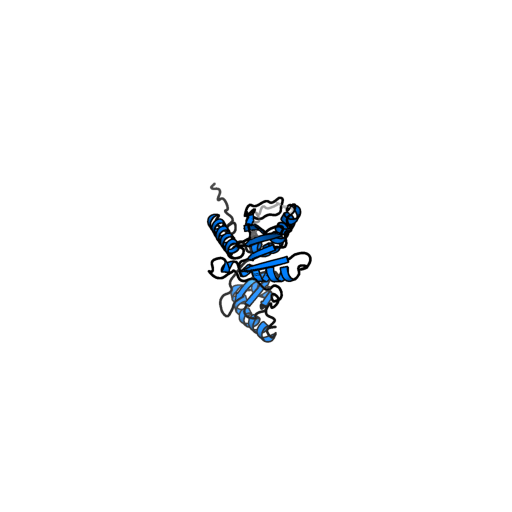M 1628 N N . LEU A 1 204 ? 21.073 -2.786 -21.471 1.00 85.25 204 LEU A N 1
ATOM 1629 C CA . LEU A 1 204 ? 22.498 -3.101 -21.540 1.00 85.25 204 LEU A CA 1
ATOM 1630 C C . LEU A 1 204 ? 22.923 -3.714 -20.210 1.00 85.25 204 LEU A C 1
ATOM 1632 O O . LEU A 1 204 ? 22.769 -3.093 -19.151 1.00 85.25 204 LEU A O 1
ATOM 1636 N N . ARG A 1 205 ? 23.458 -4.935 -20.261 1.00 86.50 205 ARG A N 1
ATOM 1637 C CA . ARG A 1 205 ? 23.800 -5.707 -19.066 1.00 86.50 205 ARG A CA 1
ATOM 1638 C C . ARG A 1 205 ? 25.227 -6.226 -19.101 1.00 86.50 205 ARG A C 1
ATOM 1640 O O . ARG A 1 205 ? 25.781 -6.506 -20.158 1.00 86.50 205 ARG A O 1
ATOM 1647 N N . VAL A 1 206 ? 25.797 -6.385 -17.913 1.00 81.00 206 VAL A N 1
ATOM 1648 C CA . VAL A 1 206 ? 27.065 -7.084 -17.685 1.00 81.00 206 VAL A CA 1
ATOM 1649 C C . VAL A 1 206 ? 26.781 -8.213 -16.710 1.00 81.00 206 VAL A C 1
ATOM 1651 O O . VAL A 1 206 ? 26.315 -7.955 -15.602 1.00 81.00 206 VAL A O 1
ATOM 1654 N N . LEU A 1 207 ? 27.041 -9.462 -17.110 1.00 78.06 207 LEU A N 1
ATOM 1655 C CA . LEU A 1 207 ? 26.781 -10.645 -16.274 1.00 78.06 207 LEU A CA 1
ATOM 1656 C C . LEU A 1 207 ? 25.323 -10.699 -15.768 1.00 78.06 207 LEU A C 1
ATOM 1658 O O . LEU A 1 207 ? 25.059 -11.038 -14.616 1.00 78.06 207 LEU A O 1
ATOM 1662 N N . GLY A 1 208 ? 24.372 -10.304 -16.619 1.00 73.38 208 GLY A N 1
ATOM 1663 C CA . GLY A 1 208 ? 22.947 -10.248 -16.279 1.00 73.38 208 GLY A CA 1
ATOM 1664 C C . GLY A 1 208 ? 22.501 -9.047 -15.432 1.00 73.38 208 GLY A C 1
ATOM 1665 O O . GLY A 1 208 ? 21.296 -8.881 -15.244 1.00 73.38 208 GLY A O 1
ATOM 1666 N N . LEU A 1 209 ? 23.414 -8.186 -14.969 1.00 72.00 209 LEU A N 1
ATOM 1667 C CA . LEU A 1 209 ? 23.087 -6.952 -14.246 1.00 72.00 209 LEU A CA 1
ATOM 1668 C C . LEU A 1 209 ? 22.917 -5.789 -15.221 1.00 72.00 209 LEU A C 1
ATOM 1670 O O . LEU A 1 209 ? 23.853 -5.436 -15.937 1.00 72.00 209 LEU A O 1
ATOM 1674 N N . GLU A 1 210 ? 21.729 -5.189 -15.238 1.00 79.38 210 GLU A N 1
ATOM 1675 C CA . GLU A 1 210 ? 21.452 -3.996 -16.038 1.00 79.38 210 GLU A CA 1
ATOM 1676 C C . GLU A 1 210 ? 22.201 -2.779 -15.497 1.00 79.38 210 GLU A C 1
ATOM 1678 O O . GLU A 1 210 ? 22.210 -2.537 -14.290 1.00 79.38 210 GLU A O 1
ATOM 1683 N N . PHE A 1 211 ? 22.826 -2.021 -16.402 1.00 77.69 211 PHE A N 1
ATOM 1684 C CA . PHE A 1 211 ? 23.521 -0.782 -16.050 1.00 77.69 211 PHE A CA 1
ATOM 1685 C C . PHE A 1 211 ? 23.093 0.445 -16.858 1.00 77.69 211 PHE A C 1
ATOM 1687 O O . PHE A 1 211 ? 23.421 1.576 -16.487 1.00 77.69 211 PHE A O 1
ATOM 1694 N N . ALA A 1 212 ? 22.399 0.230 -17.974 1.00 77.25 212 ALA A N 1
ATOM 1695 C CA . ALA A 1 212 ? 21.825 1.274 -18.807 1.00 77.25 212 ALA A CA 1
ATOM 1696 C C . ALA A 1 212 ? 20.676 0.697 -19.639 1.00 77.25 212 ALA A C 1
ATOM 1698 O O . ALA A 1 212 ? 20.644 -0.504 -19.907 1.00 77.25 212 ALA A O 1
ATOM 1699 N N . HIS A 1 213 ? 19.778 1.562 -20.106 1.00 80.88 213 HIS A N 1
ATOM 1700 C CA . HIS A 1 213 ? 18.759 1.194 -21.082 1.00 80.88 213 HIS A CA 1
ATOM 1701 C C . HIS A 1 213 ? 18.648 2.250 -22.189 1.00 80.88 213 HIS A C 1
ATOM 1703 O O . HIS A 1 213 ? 18.975 3.427 -22.009 1.00 80.88 213 HIS A O 1
ATOM 1709 N N . ILE A 1 214 ? 18.194 1.819 -23.359 1.00 77.31 214 ILE A N 1
ATOM 1710 C CA . ILE A 1 214 ? 17.966 2.654 -24.540 1.00 77.31 214 ILE A CA 1
ATOM 1711 C C . ILE A 1 214 ? 16.476 2.590 -24.860 1.00 77.31 214 ILE A C 1
ATOM 1713 O O . ILE A 1 214 ? 15.969 1.493 -25.050 1.00 77.31 214 ILE A O 1
ATOM 1717 N N . GLU A 1 215 ? 15.777 3.723 -24.915 1.00 72.50 215 GLU A N 1
ATOM 1718 C CA . GLU A 1 215 ? 14.357 3.794 -25.298 1.00 72.50 215 GLU A CA 1
ATOM 1719 C C . GLU A 1 215 ? 14.203 4.439 -26.682 1.00 72.50 215 GLU A C 1
ATOM 1721 O O . GLU A 1 215 ? 14.783 5.492 -26.946 1.00 72.50 215 GLU A O 1
ATOM 1726 N N . GLY A 1 216 ? 13.369 3.856 -27.548 1.00 63.56 216 GLY A N 1
ATOM 1727 C CA . GLY A 1 216 ? 13.011 4.456 -28.838 1.00 63.56 216 GLY A CA 1
ATOM 1728 C C . GLY A 1 216 ? 14.169 4.559 -29.841 1.00 63.56 216 GLY A C 1
ATOM 1729 O O . GLY A 1 216 ? 15.092 3.751 -29.820 1.00 63.56 216 GLY A O 1
ATOM 1730 N N . ASP A 1 217 ? 14.082 5.533 -30.757 1.00 51.50 217 ASP A N 1
ATOM 1731 C CA . ASP A 1 217 ? 15.038 5.718 -31.864 1.00 51.50 217 ASP A CA 1
ATOM 1732 C C . ASP A 1 217 ? 16.184 6.693 -31.566 1.00 51.50 217 ASP A C 1
ATOM 1734 O O . ASP A 1 217 ? 17.010 6.916 -32.444 1.00 51.50 217 ASP A O 1
ATOM 1738 N N . LEU A 1 218 ? 16.273 7.277 -30.364 1.00 40.88 218 LEU A N 1
ATOM 1739 C CA . LEU A 1 218 ? 17.367 8.185 -30.004 1.00 40.88 218 LEU A CA 1
ATOM 1740 C C . LEU A 1 218 ? 17.527 8.352 -28.482 1.00 40.88 218 LEU A C 1
ATOM 1742 O O . LEU A 1 218 ? 16.573 8.646 -27.767 1.00 40.88 218 LEU A O 1
ATOM 1746 N N . ALA A 1 219 ? 18.802 8.308 -28.076 1.00 37.84 219 ALA A N 1
ATOM 1747 C CA . ALA A 1 219 ? 19.414 8.609 -26.776 1.00 37.84 219 ALA A CA 1
ATOM 1748 C C . ALA A 1 219 ? 19.397 7.486 -25.707 1.00 37.84 219 ALA A C 1
ATOM 1750 O O . ALA A 1 219 ? 18.390 7.293 -25.025 1.00 37.84 219 ALA A O 1
ATOM 1751 N N . PRO A 1 220 ? 20.539 6.801 -25.461 1.00 41.44 220 PRO A N 1
ATOM 1752 C CA . PRO A 1 220 ? 20.698 5.977 -24.266 1.00 41.44 220 PRO A CA 1
ATOM 1753 C C . PRO A 1 220 ? 20.570 6.855 -23.018 1.00 41.44 220 PRO A C 1
ATOM 1755 O O . PRO A 1 220 ? 21.324 7.815 -22.833 1.00 41.44 220 PRO A O 1
ATOM 1758 N N . ARG A 1 221 ? 19.622 6.521 -22.141 1.00 39.09 221 ARG A N 1
ATOM 1759 C CA . ARG A 1 221 ? 19.532 7.119 -20.811 1.00 39.09 221 ARG A CA 1
ATOM 1760 C C . ARG A 1 221 ? 20.342 6.240 -19.871 1.00 39.09 221 ARG A C 1
ATOM 1762 O O . ARG A 1 221 ? 19.972 5.114 -19.554 1.00 39.09 221 ARG A O 1
ATOM 1769 N N . VAL A 1 222 ? 21.489 6.750 -19.430 1.00 39.09 222 VAL A N 1
ATOM 1770 C CA . VAL A 1 222 ? 22.303 6.081 -18.408 1.00 39.09 222 VAL A CA 1
ATOM 1771 C C . VAL A 1 222 ? 21.616 6.274 -17.057 1.00 39.09 222 VAL A C 1
ATOM 1773 O O . VAL A 1 222 ? 21.893 7.221 -16.323 1.00 39.09 222 VAL A O 1
ATOM 1776 N N . GLY A 1 223 ? 20.666 5.393 -16.758 1.00 35.88 223 GLY A N 1
ATOM 1777 C CA . GLY A 1 223 ? 20.026 5.270 -15.458 1.00 35.88 223 GLY A CA 1
ATOM 1778 C C . GLY A 1 223 ? 20.612 4.101 -14.673 1.00 35.88 223 GLY A C 1
ATOM 1779 O O . GLY A 1 223 ? 20.180 2.973 -14.857 1.00 35.88 223 GLY A O 1
ATOM 1780 N N . GLY A 1 224 ? 21.551 4.398 -13.769 1.00 33.91 224 GLY A N 1
ATOM 1781 C CA . GLY A 1 224 ? 21.781 3.611 -12.553 1.00 33.91 224 GLY A CA 1
ATOM 1782 C C . GLY A 1 224 ? 22.765 2.437 -12.609 1.00 33.91 224 GLY A C 1
ATOM 1783 O O . GLY A 1 224 ? 22.346 1.291 -12.559 1.00 33.91 224 GLY A O 1
ATOM 1784 N N . VAL A 1 225 ? 24.069 2.720 -12.464 1.00 32.25 225 VAL A N 1
ATOM 1785 C CA . VAL A 1 225 ? 24.943 1.918 -11.581 1.00 32.25 225 VAL A CA 1
ATOM 1786 C C . VAL A 1 225 ? 25.773 2.846 -10.713 1.00 32.25 225 VAL A C 1
ATOM 1788 O O . VAL A 1 225 ? 26.511 3.712 -11.187 1.00 32.25 225 VAL A O 1
ATOM 1791 N N . SER A 1 226 ? 25.651 2.624 -9.410 1.00 33.03 226 SER A N 1
ATOM 1792 C CA . SER A 1 226 ? 26.529 3.126 -8.367 1.00 33.03 226 SER A CA 1
ATOM 1793 C C . SER A 1 226 ? 27.997 2.943 -8.752 1.00 33.03 226 SER A C 1
ATOM 1795 O O . SER A 1 226 ? 28.517 1.836 -8.814 1.00 33.03 226 SER A O 1
ATOM 1797 N N . ARG A 1 227 ? 28.649 4.077 -9.003 1.00 25.55 227 ARG A N 1
ATOM 1798 C CA . ARG A 1 227 ? 30.091 4.351 -9.033 1.00 25.55 227 ARG A CA 1
ATOM 1799 C C . ARG A 1 227 ? 30.988 3.205 -8.516 1.00 25.55 227 ARG A C 1
ATOM 1801 O O . ARG A 1 227 ? 31.458 3.245 -7.380 1.00 25.55 227 ARG A O 1
ATOM 1808 N N . VAL A 1 228 ? 31.334 2.243 -9.373 1.00 28.80 228 VAL A N 1
ATOM 1809 C CA . VAL A 1 228 ? 32.457 1.331 -9.110 1.00 28.80 228 VAL A CA 1
ATOM 1810 C C . VAL A 1 228 ? 33.742 2.107 -9.377 1.00 28.80 228 VAL A C 1
ATOM 1812 O O . VAL A 1 228 ? 34.049 2.504 -10.503 1.00 28.80 228 VAL A O 1
ATOM 1815 N N . ARG A 1 229 ? 34.484 2.400 -8.305 1.00 25.44 229 ARG A N 1
ATOM 1816 C CA . ARG A 1 229 ? 35.802 3.032 -8.388 1.00 25.44 229 ARG A CA 1
ATOM 1817 C C . ARG A 1 229 ? 36.724 2.131 -9.212 1.00 25.44 229 ARG A C 1
ATOM 1819 O O . ARG A 1 229 ? 37.046 1.029 -8.781 1.00 25.44 229 ARG A O 1
ATOM 1826 N N . ARG A 1 230 ? 37.205 2.626 -10.359 1.00 25.59 230 ARG A N 1
ATOM 1827 C CA . ARG A 1 230 ? 38.382 2.056 -11.030 1.00 25.59 230 ARG A CA 1
ATOM 1828 C C . ARG A 1 230 ? 39.533 2.023 -10.022 1.00 25.59 230 ARG A C 1
ATOM 1830 O O . ARG A 1 230 ? 40.010 3.080 -9.601 1.00 25.59 230 ARG A O 1
ATOM 1837 N N . ALA A 1 231 ? 39.989 0.827 -9.661 1.00 27.89 231 ALA A N 1
ATOM 1838 C CA . ALA A 1 231 ? 41.313 0.649 -9.094 1.00 27.89 231 ALA A CA 1
ATOM 1839 C C . ALA A 1 231 ? 42.313 1.130 -10.151 1.00 27.89 231 ALA A C 1
ATOM 1841 O O . ALA A 1 231 ? 42.409 0.579 -11.246 1.00 27.89 231 ALA A O 1
ATOM 1842 N N . ARG A 1 232 ? 42.994 2.240 -9.858 1.00 28.09 232 ARG A N 1
ATOM 1843 C CA . ARG A 1 232 ? 44.109 2.709 -10.672 1.00 28.09 232 ARG A CA 1
ATOM 1844 C C . ARG A 1 232 ? 45.193 1.640 -10.602 1.00 28.09 232 ARG A C 1
ATOM 1846 O O . ARG A 1 232 ? 45.757 1.423 -9.532 1.00 28.09 232 ARG A O 1
ATOM 1853 N N . HIS A 1 233 ? 45.506 1.032 -11.742 1.00 29.75 233 HIS A N 1
ATOM 1854 C CA . HIS A 1 233 ? 46.835 0.490 -11.975 1.00 29.75 233 HIS A CA 1
ATOM 1855 C C . HIS A 1 233 ? 47.829 1.619 -11.698 1.00 29.75 233 HIS A C 1
ATOM 1857 O O . HIS A 1 233 ? 47.867 2.621 -12.413 1.00 29.75 233 HIS A O 1
ATOM 1863 N N . GLN A 1 234 ? 48.570 1.491 -10.599 1.00 30.48 234 GLN A N 1
ATOM 1864 C CA . GLN A 1 234 ? 49.772 2.275 -10.394 1.00 30.48 234 GLN A CA 1
ATOM 1865 C C . GLN A 1 234 ? 50.743 1.879 -11.496 1.00 30.48 234 GLN A C 1
ATOM 1867 O O . GLN A 1 234 ? 51.236 0.754 -11.552 1.00 30.48 234 GLN A O 1
ATOM 1872 N N . THR A 1 235 ? 50.987 2.826 -12.389 1.00 30.16 235 THR A N 1
ATOM 1873 C CA . THR A 1 235 ? 52.154 2.859 -13.252 1.00 30.16 235 THR A CA 1
ATOM 1874 C C . THR A 1 235 ? 53.380 2.820 -12.342 1.00 30.16 235 THR A C 1
ATOM 1876 O O . THR A 1 235 ? 53.725 3.823 -11.717 1.00 30.16 235 THR A O 1
ATOM 1879 N N . ALA A 1 236 ? 54.007 1.651 -12.215 1.00 30.95 236 ALA A N 1
ATOM 1880 C CA . ALA A 1 236 ? 55.316 1.528 -11.596 1.00 30.95 236 ALA A CA 1
ATOM 1881 C C . ALA A 1 236 ? 56.309 2.312 -12.464 1.00 30.95 236 ALA A C 1
ATOM 1883 O O . ALA A 1 236 ? 56.673 1.911 -13.570 1.00 30.95 236 ALA A O 1
ATOM 1884 N N . GLN A 1 237 ? 56.684 3.490 -11.975 1.00 34.00 237 GLN A N 1
ATOM 1885 C CA . GLN A 1 237 ? 57.762 4.287 -12.526 1.00 34.00 237 GLN A CA 1
ATOM 1886 C C . GLN A 1 237 ? 59.066 3.498 -12.407 1.00 34.00 237 GLN A C 1
ATOM 1888 O O . GLN A 1 237 ? 59.576 3.260 -11.318 1.00 34.00 237 GLN A O 1
ATOM 1893 N N . ARG A 1 238 ? 59.573 3.082 -13.567 1.00 28.33 238 ARG A N 1
ATOM 1894 C CA . ARG A 1 238 ? 60.970 3.167 -14.010 1.00 28.33 238 ARG A CA 1
ATOM 1895 C C . ARG A 1 238 ? 61.957 3.614 -12.912 1.00 28.33 238 ARG A C 1
ATOM 1897 O O . ARG A 1 238 ? 62.312 4.787 -12.831 1.00 28.33 238 ARG A O 1
ATOM 1904 N N . ALA A 1 239 ? 62.434 2.663 -12.113 1.00 29.39 239 ALA A N 1
ATOM 1905 C CA . ALA A 1 239 ? 63.650 2.826 -11.328 1.00 29.39 239 ALA A CA 1
ATOM 1906 C C . ALA A 1 239 ? 64.858 2.603 -12.252 1.00 29.39 239 ALA A C 1
ATOM 1908 O O . ALA A 1 239 ? 64.966 1.581 -12.929 1.00 29.39 239 ALA A O 1
ATOM 1909 N N . GLN A 1 240 ? 65.729 3.605 -12.318 1.00 32.84 240 GLN A N 1
ATOM 1910 C CA . GLN A 1 240 ? 67.036 3.542 -12.965 1.00 32.84 240 GLN A CA 1
ATOM 1911 C C . GLN A 1 240 ? 67.885 2.427 -12.324 1.00 32.84 240 GLN A C 1
ATOM 1913 O O . GLN A 1 240 ? 67.959 2.376 -11.096 1.00 32.84 240 GLN A O 1
ATOM 1918 N N . PRO A 1 241 ? 68.574 1.567 -13.094 1.00 31.20 241 PRO A N 1
ATOM 1919 C CA . PRO A 1 241 ? 69.633 0.746 -12.533 1.00 31.20 241 PRO A CA 1
ATOM 1920 C C . PRO A 1 241 ? 70.886 1.610 -12.350 1.00 31.20 241 PRO A C 1
ATOM 1922 O O . PRO A 1 241 ? 71.524 2.024 -13.318 1.00 31.20 241 PRO A O 1
ATOM 1925 N N . GLY A 1 242 ? 71.212 1.891 -11.088 1.00 28.59 242 GLY A N 1
ATOM 1926 C CA . GLY A 1 242 ? 72.506 2.420 -10.683 1.00 28.59 242 GLY A CA 1
ATOM 1927 C C . GLY A 1 242 ? 73.602 1.408 -10.999 1.00 28.59 242 GLY A C 1
ATOM 1928 O O . GLY A 1 242 ? 73.649 0.314 -10.440 1.00 28.59 242 GLY A O 1
ATOM 1929 N N . SER A 1 243 ? 74.478 1.789 -11.915 1.00 28.77 243 SER A N 1
ATOM 1930 C CA . SER A 1 243 ? 75.767 1.170 -12.165 1.00 28.77 243 SER A CA 1
ATOM 1931 C C . SER A 1 243 ? 76.703 1.469 -10.993 1.00 28.77 243 SER A C 1
ATOM 1933 O O . SER A 1 243 ? 77.122 2.607 -10.802 1.00 28.77 243 SER A O 1
ATOM 1935 N N . VAL A 1 244 ? 77.068 0.440 -10.228 1.00 32.50 244 VAL A N 1
ATOM 1936 C CA . VAL A 1 244 ? 78.298 0.438 -9.427 1.00 32.50 244 VAL A CA 1
ATOM 1937 C C . VAL A 1 244 ? 78.998 -0.897 -9.643 1.00 32.50 244 VAL A C 1
ATOM 1939 O O . VAL A 1 244 ? 78.486 -1.962 -9.298 1.00 32.50 244 VAL A O 1
ATOM 1942 N N . SER A 1 245 ? 80.169 -0.795 -10.269 1.00 30.80 245 SER A N 1
ATOM 1943 C CA . SER A 1 245 ? 81.137 -1.852 -10.526 1.00 30.80 245 SER A CA 1
ATOM 1944 C C . SER A 1 245 ? 81.443 -2.684 -9.287 1.00 30.80 245 SER A C 1
ATOM 1946 O O . SER A 1 245 ? 81.790 -2.151 -8.234 1.00 30.80 245 SER A O 1
ATOM 1948 N N . ARG A 1 246 ? 81.445 -4.007 -9.460 1.00 28.30 246 ARG A N 1
ATOM 1949 C CA . ARG A 1 246 ? 82.221 -4.916 -8.621 1.00 28.30 246 ARG A CA 1
ATOM 1950 C C . ARG A 1 246 ? 83.499 -5.279 -9.377 1.00 28.30 246 ARG A C 1
ATOM 1952 O O . ARG A 1 246 ? 83.447 -5.787 -10.492 1.00 28.30 246 ARG A O 1
ATOM 1959 N N . VAL A 1 247 ? 84.623 -4.970 -8.742 1.00 30.98 247 VAL A N 1
ATOM 1960 C CA . VAL A 1 247 ? 85.986 -5.348 -9.118 1.00 30.98 247 VAL A CA 1
ATOM 1961 C C . VAL A 1 247 ? 86.103 -6.871 -9.191 1.00 30.98 247 VAL A C 1
ATOM 1963 O O . VAL A 1 247 ? 85.766 -7.557 -8.228 1.00 30.98 247 VAL A O 1
ATOM 1966 N N . VAL A 1 248 ? 86.630 -7.372 -10.308 1.00 32.16 248 VAL A N 1
ATOM 1967 C CA . VAL A 1 248 ? 87.306 -8.670 -10.406 1.00 32.16 248 VAL A CA 1
ATOM 1968 C C . VAL A 1 248 ? 88.547 -8.454 -11.276 1.00 32.16 248 VAL A C 1
ATOM 1970 O O . VAL A 1 248 ? 88.436 -8.321 -12.489 1.00 32.16 248 VAL A O 1
ATOM 1973 N N . SER A 1 249 ? 89.718 -8.394 -10.644 1.00 35.50 249 SER A N 1
ATOM 1974 C CA . SER A 1 249 ? 90.978 -8.843 -11.257 1.00 35.50 249 SER A CA 1
ATOM 1975 C C . SER A 1 249 ? 91.085 -10.347 -10.982 1.00 35.50 249 SER A C 1
ATOM 1977 O O . SER A 1 249 ? 90.670 -10.771 -9.897 1.00 35.50 249 SER A O 1
ATOM 1979 N N . PRO A 1 250 ? 91.607 -11.169 -11.910 1.00 30.77 250 PRO A N 1
ATOM 1980 C CA . PRO A 1 250 ? 93.058 -11.383 -11.912 1.00 30.77 250 PRO A CA 1
ATOM 1981 C C . PRO A 1 250 ? 93.689 -11.720 -13.284 1.00 30.77 250 PRO A C 1
ATOM 1983 O O . PRO A 1 250 ? 93.001 -12.010 -14.256 1.00 30.77 250 PRO A O 1
ATOM 1986 N N . ALA A 1 251 ? 95.024 -11.800 -13.234 1.00 28.78 251 ALA A N 1
ATOM 1987 C CA . ALA A 1 251 ? 95.946 -12.565 -14.081 1.00 28.78 251 ALA A CA 1
ATOM 1988 C C . ALA A 1 251 ? 96.488 -11.899 -15.359 1.00 28.78 251 ALA A C 1
ATOM 1990 O O . ALA A 1 251 ? 95.758 -11.685 -16.323 1.00 28.78 251 ALA A O 1
ATOM 1991 N N . GLY A 1 252 ? 97.815 -11.708 -15.361 1.00 34.53 252 GLY A N 1
ATOM 1992 C CA . GLY A 1 252 ? 98.650 -11.472 -16.542 1.00 34.53 252 GLY A CA 1
ATOM 1993 C C . GLY A 1 252 ? 99.442 -10.187 -16.473 1.00 34.53 252 GLY A C 1
ATOM 1994 O O . GLY A 1 252 ? 99.017 -9.240 -17.162 1.00 34.53 252 GLY A O 1
#

pLDDT: mean 71.5, std 21.4, range [25.44, 95.88]

Foldseek 3Di:
DDDPDDDDPPLPDDDPVVLVVLLVLVVVLCCVVCVQWDWDDFDLDDDVVLPHHSQWGWTKIDHPQEIETEIEGDPSGDVVCLVCVLVNQVSRLVVCCVPVVRHHHQAYEYAYAPVSQLNNLQVVLPDDCVVHDYWYWHSVCSPPPDRTDIDDSVPSPPPPPPQPPPVLLVVLCVLCLVVLCVVPPPVSVQWDWGQGSVSFKTFTDHPPHGQWMDGHDDDIDRPDDDDDDPPDPPPPDDDDDDDDDDDDDDDD

Secondary structure (DSSP, 8-state):
---------------HHHHHHHHHHHHHHHHHH-TT-EEEEEE---BTTTTB-TTSEEEEEEETTEEEEEEE--TTS-HHHHHHHHHHHHHHHHHHHTT-TT-EEEEEEEEE-HHHHHHHHHHHHTS-TTT-EEEEEEGGGTTSSSPPPEE-TTTTT-S------HHHHHHHHHHHHHHHHHHHGGGGGG-EEEE-TTSSEEEEEETTEEEEEEETTS-EE-----------------------PPP-----